Protein AF-A0A4S9Z0Y1-F1 (afdb_monomer_lite)

Sequence (338 aa):
MASACIIQITTPMAELPQFLRLEPFELPHDTLSASTYLFFTPKILAAGIQAGCTPAEIKNYLQSHKRETVEDKISDTIQGHHSVIFHAVKRNLLDIVELLLEYGADPCAKDPNNIPLLAATIMWTKWTYKNADKMVALLLSYGADPRCIPENMWSTYIQMPTADHNKDSPPHVSATWVKKQHRLILVETLNLTIRYHLNRASLTKLATARQRQLAQLSGCPRILHLPFHIIGQDHALEAVMNKIMAYDTMHRKRPLVLSFAGLSGHGKTELATSLGSLLGTDICNVDMSKTHTVMSLFGAAAGYQRSSGGSPLNNYLASHGGQRCVIFLDEFDKTKQE

Structure (mmCIF, N/CA/C/O backbone):
data_AF-A0A4S9Z0Y1-F1
#
_entry.id   AF-A0A4S9Z0Y1-F1
#
loop_
_atom_site.group_PDB
_atom_site.id
_atom_site.type_symbol
_atom_site.label_atom_id
_atom_site.label_alt_id
_atom_site.label_comp_id
_atom_site.label_asym_id
_atom_site.label_entity_id
_atom_site.label_seq_id
_atom_site.pdbx_PDB_ins_code
_atom_site.Cartn_x
_atom_site.Cartn_y
_atom_site.Cartn_z
_atom_site.occupancy
_atom_site.B_iso_or_equiv
_atom_site.auth_seq_id
_atom_site.auth_comp_id
_atom_site.auth_asym_id
_atom_site.auth_atom_id
_atom_site.pdbx_PDB_model_num
ATOM 1 N N . MET A 1 1 ? 34.834 37.814 15.955 1.00 36.47 1 MET A N 1
ATOM 2 C CA . MET A 1 1 ? 34.392 37.585 14.564 1.00 36.47 1 MET A CA 1
ATOM 3 C C . MET A 1 1 ? 34.453 36.091 14.317 1.00 36.47 1 MET A C 1
ATOM 5 O O . MET A 1 1 ? 35.537 35.536 14.418 1.00 36.47 1 MET A O 1
ATOM 9 N N . ALA A 1 2 ? 33.314 35.432 14.114 1.00 32.41 2 ALA A N 1
ATOM 10 C CA . ALA A 1 2 ? 33.278 34.018 13.756 1.00 32.41 2 ALA A CA 1
ATOM 11 C C . ALA A 1 2 ? 32.881 33.919 12.282 1.00 32.41 2 ALA A C 1
ATOM 13 O O . ALA A 1 2 ? 31.835 34.438 11.899 1.00 32.41 2 ALA A O 1
ATOM 14 N N . SER A 1 3 ? 33.730 33.290 11.472 1.00 30.67 3 SER A N 1
ATOM 15 C CA . SER A 1 3 ? 33.455 33.012 10.063 1.00 30.67 3 SER A CA 1
ATOM 16 C C . SER A 1 3 ? 33.075 31.543 9.928 1.00 30.67 3 SER A C 1
ATOM 18 O O . SER A 1 3 ? 33.866 30.668 10.275 1.00 30.67 3 SER A O 1
ATOM 20 N N . ALA A 1 4 ? 31.867 31.271 9.439 1.00 37.97 4 ALA A N 1
ATOM 21 C CA . ALA A 1 4 ? 31.438 29.930 9.062 1.00 37.97 4 ALA A CA 1
ATOM 22 C C . ALA A 1 4 ? 31.746 29.704 7.576 1.00 37.97 4 ALA A C 1
ATOM 24 O O . ALA A 1 4 ? 31.316 30.481 6.726 1.00 37.97 4 ALA A O 1
ATOM 25 N N . CYS A 1 5 ? 32.488 28.641 7.267 1.00 36.03 5 CYS A N 1
ATOM 26 C CA . CYS A 1 5 ? 32.706 28.169 5.904 1.00 36.03 5 CYS A CA 1
ATOM 27 C C . CYS A 1 5 ? 31.722 27.024 5.635 1.00 36.03 5 CYS A C 1
ATOM 29 O O . CYS A 1 5 ? 31.869 25.938 6.194 1.00 36.03 5 CYS A O 1
ATOM 31 N N . ILE A 1 6 ? 30.696 27.273 4.819 1.00 43.16 6 ILE A N 1
ATOM 32 C CA . ILE A 1 6 ? 29.795 26.228 4.324 1.00 43.16 6 ILE A CA 1
ATOM 33 C C . ILE A 1 6 ? 30.414 25.697 3.032 1.00 43.16 6 ILE A C 1
ATOM 35 O O . ILE A 1 6 ? 30.298 26.313 1.975 1.00 43.16 6 ILE A O 1
ATOM 39 N N . ILE A 1 7 ? 31.105 24.561 3.125 1.00 40.59 7 ILE A N 1
ATOM 40 C CA . ILE A 1 7 ? 31.596 23.837 1.952 1.00 40.59 7 ILE A CA 1
ATOM 41 C C . ILE A 1 7 ? 30.439 22.980 1.442 1.00 40.59 7 ILE A C 1
ATOM 43 O O . ILE A 1 7 ? 30.120 21.936 2.010 1.00 40.59 7 ILE A O 1
ATOM 47 N N . GLN A 1 8 ? 29.790 23.432 0.372 1.00 35.72 8 GLN A N 1
ATOM 48 C CA . GLN A 1 8 ? 28.817 22.626 -0.350 1.00 35.72 8 GLN A CA 1
ATOM 49 C C . GLN A 1 8 ? 29.591 21.603 -1.192 1.00 35.72 8 GLN A C 1
ATOM 51 O O . GLN A 1 8 ? 30.056 21.902 -2.288 1.00 35.72 8 GLN A O 1
ATOM 56 N N . ILE A 1 9 ? 29.784 20.398 -0.649 1.00 36.00 9 ILE A N 1
ATOM 57 C CA . ILE A 1 9 ? 30.335 19.270 -1.403 1.00 36.00 9 ILE A CA 1
ATOM 58 C C . ILE A 1 9 ? 29.235 18.791 -2.358 1.00 36.00 9 ILE A C 1
ATOM 60 O O . ILE A 1 9 ? 28.431 17.922 -2.021 1.00 36.00 9 ILE A O 1
ATOM 64 N N . THR A 1 10 ? 29.167 19.373 -3.553 1.00 35.59 10 THR A N 1
ATOM 65 C CA . THR A 1 10 ? 28.434 18.783 -4.673 1.00 35.59 10 THR A CA 1
ATOM 66 C C . THR A 1 10 ? 29.227 17.576 -5.158 1.00 35.59 10 THR A C 1
ATOM 68 O O . THR A 1 10 ? 30.085 17.660 -6.033 1.00 35.59 10 THR A O 1
ATOM 71 N N . THR A 1 11 ? 28.962 16.418 -4.553 1.00 40.44 11 THR A N 1
ATOM 72 C CA . THR A 1 11 ? 29.293 15.152 -5.208 1.00 40.44 11 THR A CA 1
ATOM 73 C C . THR A 1 11 ? 28.574 15.142 -6.562 1.00 40.44 11 THR A C 1
ATOM 75 O O . THR A 1 11 ? 27.393 15.499 -6.614 1.00 40.44 11 THR A O 1
ATOM 78 N N . PRO A 1 12 ? 29.251 14.811 -7.676 1.00 41.12 12 PRO A N 1
ATOM 79 C CA . PRO A 1 12 ? 28.572 14.691 -8.956 1.00 41.12 12 PRO A CA 1
ATOM 80 C C . PRO A 1 12 ? 27.478 13.639 -8.786 1.00 41.12 12 PRO A C 1
ATOM 82 O O . PRO A 1 12 ? 27.771 12.496 -8.429 1.00 41.12 12 PRO A O 1
ATOM 85 N N . MET A 1 13 ? 26.215 14.039 -8.963 1.00 50.22 13 MET A N 1
ATOM 86 C CA . MET A 1 13 ? 25.103 13.096 -8.944 1.00 50.22 13 MET A CA 1
ATOM 87 C C . MET A 1 13 ? 25.417 12.004 -9.959 1.00 50.22 13 MET A C 1
ATOM 89 O O . MET A 1 13 ? 25.514 12.281 -11.153 1.00 50.22 13 MET A O 1
ATOM 93 N N . ALA A 1 14 ? 25.619 10.777 -9.478 1.00 62.97 14 ALA A N 1
ATOM 94 C CA . ALA A 1 14 ? 25.819 9.633 -10.350 1.00 62.97 14 ALA A CA 1
ATOM 95 C C . ALA A 1 14 ? 24.663 9.599 -11.356 1.00 62.97 14 ALA A C 1
ATOM 97 O O . ALA A 1 14 ? 23.500 9.646 -10.953 1.00 62.97 14 ALA A O 1
ATOM 98 N N . GLU A 1 15 ? 24.965 9.556 -12.651 1.00 75.94 15 GLU A N 1
ATOM 99 C CA . GLU A 1 15 ? 23.923 9.567 -13.674 1.00 75.94 15 GLU A CA 1
ATOM 100 C C . GLU A 1 15 ? 22.963 8.385 -13.492 1.00 75.94 15 GLU A C 1
ATOM 102 O O . GLU A 1 15 ? 23.376 7.269 -13.165 1.00 75.94 15 GLU A O 1
ATOM 107 N N . LEU A 1 16 ? 21.665 8.626 -13.717 1.00 83.38 16 LEU A N 1
ATOM 108 C CA . LEU A 1 16 ? 20.658 7.569 -13.685 1.00 83.38 16 LEU A CA 1
ATOM 109 C C . LEU A 1 16 ? 20.994 6.516 -14.764 1.00 83.38 16 LEU A C 1
ATOM 111 O O . LEU A 1 16 ? 21.034 6.877 -15.954 1.00 83.38 16 LEU A O 1
ATOM 115 N N . PRO A 1 17 ? 21.191 5.234 -14.386 1.00 84.88 17 PRO A N 1
ATOM 116 C CA . PRO A 1 17 ? 21.524 4.170 -15.322 1.00 84.88 17 PRO A CA 1
ATOM 117 C C . PRO A 1 17 ? 20.484 4.045 -16.431 1.00 84.88 17 PRO A C 1
ATOM 119 O O . PRO A 1 17 ? 19.290 4.228 -16.194 1.00 84.88 17 PRO A O 1
ATOM 122 N N . GLN A 1 18 ? 20.928 3.684 -17.637 1.00 83.81 18 GLN A N 1
ATOM 123 C CA . GLN A 1 18 ? 20.048 3.574 -18.807 1.00 83.81 18 GLN A CA 1
ATOM 124 C C . GLN A 1 18 ? 18.864 2.624 -18.569 1.00 83.81 18 GLN A C 1
ATOM 126 O O . GLN A 1 18 ? 17.741 2.962 -18.925 1.00 83.81 18 GLN A O 1
ATOM 131 N N . PHE A 1 19 ? 19.082 1.504 -17.871 1.00 83.31 19 PHE A N 1
ATOM 132 C CA . PHE A 1 19 ? 18.037 0.521 -17.550 1.00 83.31 19 PHE A CA 1
ATOM 133 C C . PHE A 1 19 ? 16.974 1.014 -16.545 1.00 83.31 19 PHE A C 1
ATOM 135 O O . PHE A 1 19 ? 16.026 0.297 -16.268 1.00 83.31 19 PHE A O 1
ATOM 142 N N . LEU A 1 20 ? 17.126 2.216 -15.974 1.00 83.38 20 LEU A N 1
ATOM 143 C CA . LEU A 1 20 ? 16.143 2.857 -15.085 1.00 83.38 20 LEU A CA 1
ATOM 144 C C . LEU A 1 20 ? 15.497 4.107 -15.710 1.00 83.38 20 LEU A C 1
ATOM 146 O O . LEU A 1 20 ? 14.729 4.820 -15.044 1.00 83.38 20 LEU A O 1
ATOM 150 N N . ARG A 1 21 ? 15.826 4.426 -16.968 1.00 87.00 21 ARG A N 1
ATOM 151 C CA . ARG A 1 21 ? 15.232 5.554 -17.694 1.00 87.00 21 ARG A CA 1
ATOM 152 C C . ARG A 1 21 ? 13.852 5.158 -18.215 1.00 87.00 21 ARG A C 1
ATOM 154 O O . ARG A 1 21 ? 13.635 4.030 -18.634 1.00 87.00 21 ARG A O 1
ATOM 161 N N . LEU A 1 22 ? 12.920 6.106 -18.140 1.00 87.19 22 LEU A N 1
ATOM 162 C CA . LEU A 1 22 ? 11.577 5.949 -18.697 1.00 87.19 22 LEU A CA 1
ATOM 163 C C . LEU A 1 22 ? 11.464 6.881 -19.891 1.00 87.19 22 LEU A C 1
ATOM 165 O O . LEU A 1 22 ? 11.948 8.012 -19.803 1.00 87.19 22 LEU A O 1
ATOM 169 N N . GLU A 1 23 ? 10.795 6.418 -20.940 1.00 85.12 23 GLU A N 1
ATOM 170 C CA . GLU A 1 23 ? 10.544 7.223 -22.130 1.00 85.12 23 GLU A CA 1
ATOM 171 C C . GLU A 1 23 ? 9.552 8.356 -21.835 1.00 85.12 23 GLU A C 1
ATOM 173 O O . GLU A 1 23 ? 8.596 8.153 -21.070 1.00 85.12 23 GLU A O 1
ATOM 178 N N . PRO A 1 24 ? 9.770 9.558 -22.392 1.00 87.38 24 PRO A N 1
ATOM 179 C CA . PRO A 1 24 ? 8.791 10.629 -22.347 1.00 87.38 24 PRO A CA 1
ATOM 180 C C . PRO A 1 24 ? 7.668 10.365 -23.357 1.00 87.38 24 PRO A C 1
ATOM 182 O O . PRO A 1 24 ? 7.901 9.950 -24.491 1.00 87.38 24 PRO A O 1
ATOM 185 N N . PHE A 1 25 ? 6.439 10.653 -22.950 1.00 86.81 25 PHE A N 1
ATOM 186 C CA . PHE A 1 25 ? 5.257 10.611 -23.791 1.00 86.81 25 PHE A CA 1
ATOM 187 C C . PHE A 1 25 ? 4.551 11.958 -23.747 1.00 86.81 25 PHE A C 1
ATOM 189 O O . PHE A 1 25 ? 4.388 12.564 -22.688 1.00 86.81 25 PHE A O 1
ATOM 196 N N . GLU A 1 26 ? 4.102 12.400 -24.914 1.00 85.12 26 GLU A N 1
ATOM 197 C CA . GLU A 1 26 ? 3.329 13.625 -25.063 1.00 85.12 26 GLU A CA 1
ATOM 198 C C . GLU A 1 26 ? 1.842 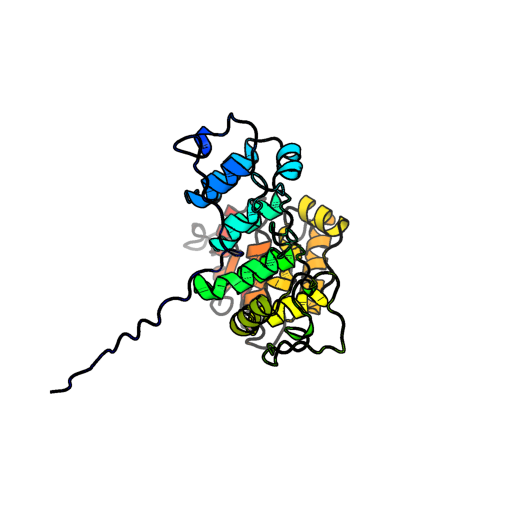13.297 -25.154 1.00 85.12 26 GLU A C 1
ATOM 200 O O . GLU A 1 26 ? 1.436 12.291 -25.753 1.00 85.12 26 GLU A O 1
ATOM 205 N N . LEU A 1 27 ? 1.030 14.144 -24.523 1.00 84.19 27 LEU A N 1
ATOM 206 C CA . LEU A 1 27 ? -0.415 14.053 -24.638 1.00 84.19 27 LEU A CA 1
ATOM 207 C C . LEU A 1 27 ? -0.834 14.452 -26.062 1.00 84.19 27 LEU A C 1
ATOM 209 O O . LEU A 1 27 ? -0.278 15.397 -26.617 1.00 84.19 27 LEU A O 1
ATOM 213 N N . PRO A 1 28 ? -1.833 13.774 -26.654 1.00 78.31 28 PRO A N 1
ATOM 214 C CA . PRO A 1 28 ? -2.339 14.140 -27.976 1.00 78.31 28 PRO A CA 1
ATOM 215 C C . PRO A 1 28 ? -3.088 15.484 -27.980 1.00 78.31 28 PRO A C 1
ATOM 217 O O . PRO A 1 28 ? -3.204 16.114 -29.027 1.00 78.31 28 PRO A O 1
ATOM 220 N N . HIS A 1 29 ? -3.589 15.919 -26.820 1.00 81.44 29 HIS A N 1
ATOM 221 C CA . HIS A 1 29 ? -4.298 17.182 -26.612 1.00 81.44 29 HIS A CA 1
ATOM 222 C C . HIS A 1 29 ? -3.822 17.857 -25.319 1.00 81.44 29 HIS A C 1
ATOM 224 O O . HIS A 1 29 ? -3.269 17.191 -24.447 1.00 81.44 29 HIS A O 1
ATOM 230 N N . ASP A 1 30 ? -4.114 19.151 -25.154 1.00 76.81 30 ASP A N 1
ATOM 231 C CA . ASP A 1 30 ? -3.667 19.961 -24.004 1.00 76.81 30 ASP A CA 1
ATOM 232 C C . ASP A 1 30 ? -4.103 19.409 -22.636 1.00 76.81 30 ASP A C 1
ATOM 234 O O . ASP A 1 30 ? -3.480 19.692 -21.615 1.00 76.81 30 ASP A O 1
ATOM 238 N N . THR A 1 31 ? -5.182 18.619 -22.597 1.00 81.75 31 THR A N 1
ATOM 239 C CA . THR A 1 31 ? -5.709 18.018 -21.366 1.00 81.75 31 THR A CA 1
ATOM 240 C C . THR A 1 31 ? -6.079 16.550 -21.558 1.00 81.75 31 THR A C 1
ATOM 242 O O . THR A 1 31 ? -6.502 16.112 -22.632 1.00 81.75 31 THR A O 1
ATOM 245 N N . LEU A 1 32 ? -5.977 15.777 -20.472 1.00 84.00 32 LEU A N 1
ATOM 246 C CA . LEU A 1 32 ? -6.395 14.373 -20.450 1.00 84.00 32 LEU A CA 1
ATOM 247 C C . LEU A 1 32 ? -7.911 14.224 -20.674 1.00 84.00 32 LEU A C 1
ATOM 249 O O . LEU A 1 32 ? -8.358 13.287 -21.334 1.00 84.00 32 LEU A O 1
ATOM 253 N N . SER A 1 33 ? -8.706 15.179 -20.182 1.00 80.94 33 SER A N 1
ATOM 254 C CA . SER A 1 33 ? -10.158 15.230 -20.396 1.00 80.94 33 SER A CA 1
ATOM 255 C C . SER A 1 33 ? -10.517 15.398 -21.874 1.00 80.94 33 SER A C 1
ATOM 257 O O . SER A 1 33 ? -11.432 14.732 -22.360 1.00 80.94 33 SER A O 1
ATOM 259 N N . ALA A 1 34 ? -9.743 16.191 -22.619 1.00 78.50 34 ALA A N 1
ATOM 260 C CA . ALA A 1 34 ? -9.869 16.332 -24.066 1.00 78.50 34 ALA A CA 1
ATOM 261 C C . ALA A 1 34 ? -9.402 15.095 -24.852 1.00 78.50 34 ALA A C 1
ATOM 263 O O . ALA A 1 34 ? -9.386 15.142 -26.071 1.00 78.50 34 ALA A O 1
ATOM 264 N N . SER A 1 35 ? -9.020 13.999 -24.193 1.00 79.75 35 SER A N 1
ATOM 265 C CA . SER A 1 35 ? -8.657 12.728 -24.839 1.00 79.75 35 SER A CA 1
ATOM 266 C C . SER A 1 35 ? -9.648 11.598 -24.523 1.00 79.75 35 SER A C 1
ATOM 268 O O . SER A 1 35 ? -9.419 10.456 -24.907 1.00 79.75 35 SER A O 1
ATOM 270 N N . THR A 1 36 ? -10.747 11.892 -23.819 1.00 77.88 36 THR A N 1
ATOM 271 C CA . THR A 1 36 ? -11.745 10.901 -23.356 1.00 77.88 36 THR A CA 1
ATOM 272 C C . THR A 1 36 ? -12.584 10.280 -24.473 1.00 77.88 36 THR A C 1
ATOM 274 O O . THR A 1 36 ? -13.123 9.194 -24.301 1.00 77.88 36 THR A O 1
ATOM 277 N N . TYR A 1 37 ? -12.688 10.944 -25.625 1.00 74.25 37 TYR A N 1
ATOM 278 C CA . TYR A 1 37 ? -13.381 10.423 -26.811 1.00 74.25 37 TYR A CA 1
ATOM 279 C C . TYR A 1 37 ? -12.508 9.497 -27.668 1.00 74.25 37 TYR A C 1
ATOM 281 O O . TYR A 1 37 ? -13.003 8.882 -28.612 1.00 74.25 37 TYR A O 1
ATOM 289 N N . LEU A 1 38 ? -11.207 9.419 -27.379 1.00 79.19 38 LEU A N 1
ATOM 290 C CA . LEU A 1 38 ? -10.301 8.494 -28.048 1.00 79.19 38 LEU A CA 1
ATOM 291 C C . LEU A 1 38 ? -10.438 7.100 -27.434 1.00 79.19 38 LEU A C 1
ATOM 293 O O . LEU A 1 38 ? -10.896 6.937 -26.310 1.00 79.19 38 LEU A O 1
ATOM 297 N N . PHE A 1 39 ? -10.005 6.072 -28.162 1.00 84.62 39 PHE A N 1
ATOM 298 C CA . PHE A 1 39 ? -9.890 4.742 -27.573 1.00 84.62 39 PHE A CA 1
ATOM 299 C C . PHE A 1 39 ? -8.883 4.752 -26.420 1.00 84.62 39 PHE A C 1
ATOM 301 O O . PHE A 1 39 ? -7.834 5.398 -26.503 1.00 84.62 39 PHE A O 1
ATOM 308 N N . PHE A 1 40 ? -9.174 3.971 -25.376 1.00 89.25 40 PHE A N 1
ATOM 309 C CA . PHE A 1 40 ? -8.254 3.796 -24.259 1.00 89.25 40 PHE A CA 1
ATOM 310 C C . PHE A 1 40 ? -6.898 3.305 -24.770 1.00 89.25 40 PHE A C 1
ATOM 312 O O . PHE A 1 40 ? -6.807 2.249 -25.410 1.00 89.25 40 PHE A O 1
ATOM 319 N N . THR A 1 41 ? -5.845 4.064 -24.465 1.00 89.75 41 THR A N 1
ATOM 320 C CA . THR A 1 41 ? -4.469 3.644 -24.719 1.00 89.75 41 THR A CA 1
ATOM 321 C C . THR A 1 41 ? -3.594 3.897 -23.489 1.00 89.75 41 THR A C 1
ATOM 323 O O . THR A 1 41 ? -3.604 5.002 -22.935 1.00 89.75 41 THR A O 1
ATOM 326 N N . PRO A 1 42 ? -2.762 2.916 -23.097 1.00 90.12 42 PRO A N 1
ATOM 327 C CA . PRO A 1 42 ? -1.780 3.072 -22.022 1.00 90.12 42 PRO A CA 1
ATOM 328 C C . PRO A 1 42 ? -0.841 4.268 -22.239 1.00 90.12 42 PRO A C 1
ATOM 330 O O . PRO A 1 42 ? -0.454 4.947 -21.292 1.00 90.12 42 PRO A O 1
ATOM 333 N N . LYS A 1 43 ? -0.540 4.593 -23.504 1.00 91.56 43 LYS A N 1
ATOM 334 C CA . LYS A 1 43 ? 0.278 5.751 -23.885 1.00 91.56 43 LYS A CA 1
ATOM 335 C C . LYS A 1 43 ? -0.313 7.082 -23.410 1.00 91.56 43 LYS A C 1
ATOM 337 O O . LYS A 1 43 ? 0.410 7.873 -22.813 1.00 91.56 43 LYS A O 1
ATOM 342 N N . ILE A 1 44 ? -1.604 7.330 -23.659 1.00 90.94 44 ILE A N 1
ATOM 343 C CA . ILE A 1 44 ? -2.275 8.577 -23.245 1.00 90.94 44 ILE A CA 1
ATOM 344 C C . ILE A 1 44 ? -2.271 8.691 -21.719 1.00 90.94 44 ILE A C 1
ATOM 346 O O . ILE A 1 44 ? -1.991 9.756 -21.173 1.00 90.94 44 ILE A O 1
ATOM 350 N N . LEU A 1 45 ? -2.518 7.576 -21.030 1.00 92.38 45 LEU A N 1
ATOM 351 C CA . LEU A 1 45 ? -2.511 7.532 -19.574 1.00 92.38 45 LEU A CA 1
ATOM 352 C C . LEU A 1 45 ? -1.118 7.829 -18.993 1.00 92.38 45 LEU A C 1
ATOM 354 O O . LEU A 1 45 ? -0.995 8.644 -18.080 1.00 92.38 45 LEU A O 1
ATOM 358 N N . ALA A 1 46 ? -0.061 7.230 -19.550 1.00 92.06 46 ALA A N 1
ATOM 359 C CA . ALA A 1 46 ? 1.316 7.511 -19.148 1.00 92.06 46 ALA A CA 1
ATOM 360 C C . ALA A 1 46 ? 1.724 8.963 -19.440 1.00 92.06 46 ALA A C 1
ATOM 362 O O . ALA A 1 46 ? 2.355 9.593 -18.590 1.00 92.06 46 ALA A O 1
ATOM 363 N N . ALA A 1 47 ? 1.311 9.513 -20.587 1.00 91.00 47 ALA A N 1
ATOM 364 C CA . ALA A 1 47 ? 1.523 10.916 -20.928 1.00 91.00 47 ALA A CA 1
ATOM 365 C C . ALA A 1 47 ? 0.818 11.856 -19.935 1.00 91.00 47 ALA A C 1
ATOM 367 O O . ALA A 1 47 ? 1.433 12.798 -19.446 1.00 91.00 47 ALA A O 1
ATOM 368 N N . GLY A 1 48 ? -0.427 11.565 -19.541 1.00 92.06 48 GLY A N 1
ATOM 369 C CA . GLY A 1 48 ? -1.145 12.334 -18.515 1.00 92.06 48 GLY A CA 1
ATOM 370 C C . GLY A 1 48 ? -0.455 12.280 -17.150 1.00 92.06 48 GLY A C 1
ATOM 371 O O . GLY A 1 48 ? -0.264 13.302 -16.486 1.00 92.06 48 GLY A O 1
ATOM 372 N N . ILE A 1 49 ? 0.021 11.095 -16.756 1.00 92.94 49 ILE A N 1
ATOM 373 C CA . ILE A 1 49 ? 0.807 10.923 -15.530 1.00 92.94 49 ILE A CA 1
ATOM 374 C C . ILE A 1 49 ? 2.121 11.696 -15.604 1.00 92.94 49 ILE A C 1
ATOM 376 O O . ILE A 1 49 ? 2.553 12.208 -14.579 1.00 92.94 49 ILE A O 1
ATOM 380 N N . GLN A 1 50 ? 2.769 11.811 -16.766 1.00 91.12 50 GLN A N 1
ATOM 381 C CA . GLN A 1 50 ? 3.994 12.601 -16.950 1.00 91.12 50 GLN A CA 1
ATOM 382 C C . GLN A 1 50 ? 3.726 14.109 -17.001 1.00 91.12 50 GLN A C 1
ATOM 384 O O . GLN A 1 50 ? 4.485 14.872 -16.402 1.00 91.12 50 GLN A O 1
ATOM 389 N N . ALA A 1 51 ? 2.607 14.527 -17.588 1.00 90.44 51 ALA A N 1
ATOM 390 C CA . ALA A 1 51 ? 2.136 15.910 -17.585 1.00 90.44 51 ALA A CA 1
ATOM 391 C C . ALA A 1 51 ? 1.738 16.400 -16.179 1.00 90.44 51 ALA A C 1
ATOM 393 O O . ALA A 1 51 ? 1.714 17.599 -15.925 1.00 90.44 51 ALA A O 1
ATOM 394 N N . GLY A 1 52 ? 1.504 15.481 -15.233 1.00 90.62 52 GLY A N 1
ATOM 395 C CA . GLY A 1 52 ? 1.181 15.813 -13.844 1.00 90.62 52 GLY A CA 1
ATOM 396 C C . GLY A 1 52 ? -0.313 15.963 -13.575 1.00 90.62 52 GLY A C 1
ATOM 397 O O . GLY A 1 52 ? -0.677 16.697 -12.659 1.00 90.62 52 GLY A O 1
ATOM 398 N N . CYS A 1 53 ? -1.159 15.266 -14.339 1.00 91.56 53 CYS A N 1
ATOM 399 C CA . CYS A 1 53 ? -2.594 15.196 -14.074 1.00 91.56 53 CYS A CA 1
ATOM 400 C C . CYS A 1 53 ? -2.886 14.711 -12.646 1.00 91.56 53 CYS A C 1
ATOM 402 O O . CYS A 1 53 ? -2.185 13.860 -12.087 1.00 91.56 53 CYS A O 1
ATOM 404 N N . THR A 1 54 ? -3.953 15.248 -12.067 1.00 93.38 54 THR A N 1
ATOM 405 C CA . THR A 1 54 ? -4.416 14.908 -10.721 1.00 93.38 54 THR A CA 1
ATOM 406 C C . THR A 1 54 ? -5.017 13.495 -10.673 1.00 93.38 54 THR A C 1
ATOM 408 O O . THR A 1 54 ? -5.503 12.988 -11.691 1.00 93.38 54 THR A O 1
ATOM 411 N N . PRO A 1 55 ? -5.071 12.849 -9.490 1.00 92.31 55 PRO A N 1
ATOM 412 C CA . PRO A 1 55 ? -5.737 11.552 -9.339 1.00 92.31 55 PRO A CA 1
ATOM 413 C C . PRO A 1 55 ? -7.204 11.580 -9.793 1.00 92.31 55 PRO A C 1
ATOM 415 O O . PRO A 1 55 ? -7.696 10.603 -10.353 1.00 92.31 55 PRO A O 1
ATOM 418 N N . ALA A 1 56 ? -7.892 12.712 -9.604 1.00 92.25 56 ALA A N 1
ATOM 419 C CA . ALA A 1 56 ? -9.273 12.901 -10.041 1.00 92.25 56 ALA A CA 1
ATOM 420 C C . ALA A 1 56 ? -9.407 12.903 -11.573 1.00 92.25 56 ALA A C 1
ATOM 422 O O . ALA A 1 56 ? -10.296 12.249 -12.109 1.00 92.25 56 ALA A O 1
ATOM 423 N N . GLU A 1 57 ? -8.507 13.578 -12.291 1.00 92.50 57 GLU A N 1
ATOM 424 C CA . GLU A 1 57 ? -8.506 13.595 -13.762 1.00 92.50 57 GLU A CA 1
ATOM 425 C C . GLU A 1 57 ? -8.221 12.211 -14.348 1.00 92.50 57 GLU A C 1
ATOM 427 O O . GLU A 1 57 ? -8.904 11.781 -15.278 1.00 92.50 57 GLU A O 1
ATOM 432 N N . ILE A 1 58 ? -7.256 11.489 -13.773 1.00 93.75 58 ILE A N 1
ATOM 433 C CA . ILE A 1 58 ? -6.925 10.118 -14.184 1.00 93.75 58 ILE A CA 1
ATOM 434 C C . ILE A 1 58 ? -8.114 9.194 -13.905 1.00 93.75 58 ILE A C 1
ATOM 436 O O . ILE A 1 58 ? -8.498 8.413 -14.774 1.00 93.75 58 ILE A O 1
ATOM 440 N N . LYS A 1 59 ? -8.756 9.320 -12.738 1.00 92.94 59 LYS A N 1
ATOM 441 C CA . LYS A 1 59 ? -9.965 8.560 -12.405 1.00 92.94 59 LYS A CA 1
ATOM 442 C C . LYS A 1 59 ? -11.098 8.838 -13.390 1.00 92.94 59 LYS A C 1
ATOM 444 O O . LYS A 1 59 ? -11.688 7.888 -13.893 1.00 92.94 59 LYS A O 1
ATOM 449 N N . ASN A 1 60 ? -11.358 10.103 -13.715 1.00 92.12 60 ASN A N 1
ATOM 450 C CA . ASN A 1 60 ? -12.383 10.485 -14.688 1.00 92.12 60 ASN A CA 1
ATOM 451 C C . ASN A 1 60 ? -12.083 9.903 -16.078 1.00 92.12 60 ASN A C 1
ATOM 453 O O . ASN A 1 60 ? -12.979 9.376 -16.737 1.00 92.12 60 ASN A O 1
ATOM 457 N N . TYR A 1 61 ? -10.817 9.935 -16.506 1.00 91.69 61 TYR A N 1
ATOM 458 C CA . TYR A 1 61 ? -10.393 9.319 -17.760 1.00 91.69 61 TYR A CA 1
ATOM 459 C C . TYR A 1 61 ? -10.633 7.803 -17.758 1.00 91.69 61 TYR A C 1
ATOM 461 O O . TYR A 1 61 ? -11.254 7.284 -18.684 1.00 91.69 61 TYR A O 1
ATOM 469 N N . LEU A 1 62 ? -10.231 7.088 -16.704 1.00 92.00 62 LEU A N 1
ATOM 470 C CA . LEU A 1 62 ? -10.462 5.644 -16.592 1.00 92.00 62 LEU A CA 1
ATOM 471 C C . LEU A 1 62 ? -11.961 5.294 -16.562 1.00 92.00 62 LEU A C 1
ATOM 473 O O . LEU A 1 62 ? -12.373 4.332 -17.203 1.00 92.00 62 LEU A O 1
ATOM 477 N N . GLN A 1 63 ? -12.783 6.098 -15.882 1.00 92.31 63 GLN A N 1
ATOM 478 C CA . GLN A 1 63 ? -14.239 5.914 -15.806 1.00 92.31 63 GLN A CA 1
ATOM 479 C C . GLN A 1 63 ? -14.966 6.198 -17.125 1.00 92.31 63 GLN A C 1
ATOM 481 O O . GLN A 1 63 ? -16.039 5.646 -17.353 1.00 92.31 63 GLN A O 1
ATOM 486 N N . SER A 1 64 ? -14.397 7.034 -17.999 1.00 91.06 64 SER A N 1
ATOM 487 C CA . SER A 1 64 ? -14.977 7.309 -19.322 1.00 91.06 64 SER A CA 1
ATOM 488 C C . SER A 1 64 ? -14.882 6.126 -20.298 1.00 91.06 64 SER A C 1
ATOM 490 O O . SER A 1 64 ? -15.530 6.137 -21.342 1.00 91.06 64 SER A O 1
ATOM 492 N N . HIS A 1 65 ? -14.127 5.079 -19.950 1.00 91.38 65 HIS A N 1
ATOM 493 C CA . HIS A 1 65 ? -13.919 3.897 -20.781 1.00 91.38 65 HIS A CA 1
ATOM 494 C C . HIS A 1 65 ? -14.568 2.649 -20.174 1.00 91.38 65 HIS A C 1
ATOM 496 O O . HIS A 1 65 ? -14.791 2.548 -18.968 1.00 91.38 65 HIS A O 1
ATOM 502 N N . LYS A 1 66 ? -14.854 1.651 -21.019 1.00 91.00 66 LYS A N 1
ATOM 503 C CA . LYS A 1 66 ? -15.369 0.357 -20.553 1.00 91.00 66 LYS A CA 1
ATOM 504 C C . LYS A 1 66 ? -14.340 -0.327 -19.654 1.00 91.00 66 LYS A C 1
ATOM 506 O O . LYS A 1 66 ? -13.192 -0.504 -20.058 1.00 91.00 66 LYS A O 1
ATOM 511 N N . ARG A 1 67 ? -14.790 -0.774 -18.478 1.00 90.81 67 ARG A N 1
ATOM 512 C CA . ARG A 1 67 ? -13.953 -1.411 -17.452 1.00 90.81 67 ARG A CA 1
ATOM 513 C C . ARG A 1 67 ? -13.130 -2.584 -17.993 1.00 90.81 67 ARG A C 1
ATOM 515 O O . ARG A 1 67 ? -11.931 -2.623 -17.763 1.00 90.81 67 ARG A O 1
ATOM 522 N N . GLU A 1 68 ? -13.754 -3.454 -18.783 1.00 90.50 68 GLU A N 1
ATOM 523 C CA . GLU A 1 68 ? -13.104 -4.615 -19.412 1.00 90.50 68 GLU A CA 1
ATOM 524 C C . GLU A 1 68 ? -11.928 -4.212 -20.313 1.00 90.50 68 GLU A C 1
ATOM 526 O O . GLU A 1 68 ? -10.862 -4.811 -20.260 1.00 90.50 68 GLU A O 1
ATOM 531 N N . THR A 1 69 ? -12.092 -3.156 -21.118 1.00 91.12 69 THR A N 1
ATOM 532 C CA . THR A 1 69 ? -11.034 -2.668 -22.018 1.00 91.12 69 THR A CA 1
ATOM 533 C C . THR A 1 69 ? -9.867 -2.057 -21.252 1.00 91.12 69 THR A C 1
ATOM 535 O O . THR A 1 69 ? -8.726 -2.135 -21.703 1.00 91.12 69 THR A O 1
ATOM 538 N N . VAL A 1 70 ? -10.155 -1.421 -20.115 1.00 92.12 70 VAL A N 1
ATOM 539 C CA . VAL A 1 70 ? -9.121 -0.860 -19.248 1.00 92.12 70 VAL A CA 1
ATOM 540 C C . VAL A 1 70 ? -8.341 -1.985 -18.580 1.00 92.12 70 VAL A C 1
ATOM 542 O O . VAL A 1 70 ? -7.124 -1.999 -18.701 1.00 92.12 70 VAL A O 1
ATOM 545 N N . GLU A 1 71 ? -9.019 -2.940 -17.942 1.00 91.19 71 GLU A N 1
ATOM 546 C CA . GLU A 1 71 ? -8.375 -4.066 -17.250 1.00 91.19 71 GLU A CA 1
ATOM 547 C C . GLU A 1 71 ? -7.499 -4.911 -18.188 1.00 91.19 71 GLU A C 1
ATOM 549 O O . GLU A 1 71 ? -6.412 -5.323 -17.792 1.00 91.19 71 GLU A O 1
ATOM 554 N N . ASP A 1 72 ? -7.927 -5.103 -19.440 1.00 90.62 72 ASP A N 1
ATOM 555 C CA . ASP A 1 72 ? -7.170 -5.844 -20.458 1.00 90.62 72 ASP A CA 1
ATOM 556 C C . ASP A 1 72 ? -5.878 -5.119 -20.874 1.00 90.62 72 ASP A C 1
ATOM 558 O O . ASP A 1 72 ? -4.817 -5.729 -20.957 1.00 90.62 72 ASP A O 1
ATOM 562 N N . LYS A 1 73 ? -5.939 -3.796 -21.081 1.00 92.38 73 LYS A N 1
ATOM 563 C CA . LYS A 1 73 ? -4.833 -3.034 -21.690 1.00 92.38 73 LYS A CA 1
ATOM 564 C C . LYS A 1 73 ? -3.947 -2.274 -20.713 1.00 92.38 73 LYS A C 1
ATOM 566 O O . LYS A 1 73 ? -2.857 -1.854 -21.084 1.00 92.38 73 LYS A O 1
ATOM 571 N N . ILE A 1 74 ? -4.388 -2.013 -19.482 1.00 92.75 74 ILE A N 1
ATOM 572 C CA . ILE A 1 74 ? -3.682 -1.123 -18.537 1.00 92.75 74 ILE A CA 1
ATOM 573 C C . ILE A 1 74 ? -2.253 -1.592 -18.220 1.00 92.75 74 ILE A C 1
ATOM 575 O O . ILE A 1 74 ? -1.373 -0.769 -17.951 1.00 92.75 74 ILE A O 1
ATOM 579 N N . SER A 1 75 ? -2.026 -2.905 -18.289 1.00 92.38 75 SER A N 1
ATOM 580 C CA . SER A 1 75 ? -0.736 -3.549 -18.035 1.00 92.38 75 SER A CA 1
ATOM 581 C C . SER A 1 75 ? 0.139 -3.689 -19.285 1.00 92.38 75 SER A C 1
ATOM 583 O O . SER A 1 75 ? 1.301 -4.078 -19.156 1.00 92.38 75 SER A O 1
ATOM 585 N N . ASP A 1 76 ? -0.372 -3.345 -20.472 1.00 91.88 76 ASP A N 1
ATOM 586 C CA . ASP A 1 76 ? 0.375 -3.460 -21.723 1.00 91.88 76 ASP A CA 1
ATOM 587 C C . ASP A 1 76 ? 1.615 -2.560 -21.731 1.00 91.88 76 ASP A C 1
ATOM 589 O O . ASP A 1 76 ? 1.651 -1.452 -21.178 1.00 91.88 76 ASP A O 1
ATOM 593 N N . THR A 1 77 ? 2.649 -3.036 -22.422 1.00 90.44 77 THR A N 1
ATOM 594 C CA . THR A 1 77 ? 3.862 -2.258 -22.661 1.00 90.44 77 THR A CA 1
ATOM 595 C C . THR A 1 77 ? 3.600 -1.173 -23.700 1.00 90.44 77 THR A C 1
ATOM 597 O O . THR A 1 77 ? 3.011 -1.400 -24.759 1.00 90.44 77 THR A O 1
ATOM 600 N N . ILE A 1 78 ? 4.061 0.046 -23.419 1.00 88.94 78 ILE A N 1
ATOM 601 C CA . ILE A 1 78 ? 3.862 1.175 -24.327 1.00 88.94 78 ILE A CA 1
ATOM 602 C C . ILE A 1 78 ? 4.972 1.145 -25.372 1.00 88.94 78 ILE A C 1
ATOM 604 O O . ILE A 1 78 ? 6.111 1.477 -25.065 1.00 88.94 78 ILE A O 1
ATOM 608 N N . GLN A 1 79 ? 4.652 0.741 -26.604 1.00 83.38 79 GLN A N 1
ATOM 609 C CA . GLN A 1 79 ? 5.620 0.671 -27.714 1.00 83.38 79 GLN A CA 1
ATOM 610 C C . GLN A 1 79 ? 6.854 -0.205 -27.395 1.00 83.38 79 GLN A C 1
ATOM 612 O O . GLN A 1 79 ? 7.963 0.098 -27.817 1.00 83.38 79 GLN A O 1
ATOM 617 N N . GLY A 1 80 ? 6.673 -1.286 -26.627 1.00 78.38 80 GLY A N 1
ATOM 618 C CA . GLY A 1 80 ? 7.777 -2.152 -26.188 1.00 78.38 80 GLY A CA 1
ATOM 619 C C . GLY A 1 80 ? 8.606 -1.592 -25.023 1.00 78.38 80 GLY A C 1
ATOM 620 O O . GLY A 1 80 ? 9.615 -2.190 -24.654 1.00 78.38 80 GLY A O 1
ATOM 621 N N . HIS A 1 81 ? 8.184 -0.470 -24.431 1.00 86.44 81 HIS A N 1
ATOM 622 C CA . HIS A 1 81 ? 8.784 0.113 -23.234 1.00 86.44 81 HIS A CA 1
ATOM 623 C C . HIS A 1 81 ? 8.011 -0.277 -21.963 1.00 86.44 81 HIS A C 1
ATOM 625 O O . HIS A 1 81 ? 7.355 -1.312 -21.889 1.00 86.44 81 HIS A O 1
ATOM 631 N N . HIS A 1 82 ? 8.123 0.544 -20.922 1.00 89.56 82 HIS A N 1
ATOM 632 C CA . HIS A 1 82 ? 7.516 0.304 -19.623 1.00 89.56 82 HIS A CA 1
ATOM 633 C C . HIS A 1 82 ? 5.986 0.415 -19.685 1.00 89.56 82 HIS A C 1
ATOM 635 O O . HIS A 1 82 ? 5.435 1.187 -20.473 1.00 89.56 82 HIS A O 1
ATOM 641 N N . SER A 1 83 ? 5.298 -0.346 -18.835 1.00 92.75 83 SER A N 1
ATOM 642 C CA . SER A 1 83 ? 3.860 -0.178 -18.621 1.00 92.75 83 SER A CA 1
ATOM 643 C C . SER A 1 83 ? 3.574 1.084 -17.802 1.00 92.75 83 SER A C 1
ATOM 645 O O . SER A 1 83 ? 4.452 1.634 -17.129 1.00 92.75 83 SER A O 1
ATOM 647 N N . VAL A 1 84 ? 2.321 1.544 -17.827 1.00 94.31 84 VAL A N 1
ATOM 648 C CA . VAL A 1 84 ? 1.885 2.812 -17.208 1.00 94.31 84 VAL A CA 1
ATOM 649 C C . VAL A 1 84 ? 2.294 2.920 -15.738 1.00 94.31 84 VAL A C 1
ATOM 651 O O . VAL A 1 84 ? 2.729 3.984 -15.288 1.00 94.31 84 VAL A O 1
ATOM 654 N N . ILE A 1 85 ? 2.198 1.818 -14.991 1.00 95.69 85 ILE A N 1
ATOM 655 C CA . ILE A 1 85 ? 2.464 1.798 -13.550 1.00 95.69 85 ILE A CA 1
ATOM 656 C C . ILE A 1 85 ? 3.906 2.210 -13.209 1.00 95.69 85 ILE A C 1
ATOM 658 O O . ILE A 1 85 ? 4.117 2.904 -12.215 1.00 95.69 85 ILE A O 1
ATOM 662 N N . PHE A 1 86 ? 4.894 1.916 -14.066 1.00 95.31 86 PHE A N 1
ATOM 663 C CA . PHE A 1 86 ? 6.280 2.362 -13.864 1.00 95.31 86 PHE A CA 1
ATOM 664 C C . PHE A 1 86 ? 6.393 3.892 -13.836 1.00 95.31 86 PHE A C 1
ATOM 666 O O . PHE A 1 86 ? 7.160 4.442 -13.043 1.00 95.31 86 PHE A O 1
ATOM 673 N N . HIS A 1 87 ? 5.610 4.593 -14.661 1.00 93.50 87 HIS A N 1
ATOM 674 C CA . HIS A 1 87 ? 5.623 6.056 -14.729 1.00 93.50 87 HIS A CA 1
ATOM 675 C C . HIS A 1 87 ? 5.041 6.683 -13.457 1.00 93.50 87 HIS A C 1
ATOM 677 O O . HIS A 1 87 ? 5.608 7.644 -12.930 1.00 93.50 87 HIS A O 1
ATOM 683 N N . ALA A 1 88 ? 3.962 6.108 -12.918 1.00 94.56 88 ALA A N 1
ATOM 684 C CA . ALA A 1 88 ? 3.365 6.554 -11.658 1.00 94.56 88 ALA A CA 1
ATOM 685 C C . ALA A 1 88 ? 4.294 6.291 -10.457 1.00 94.56 88 ALA A C 1
ATOM 687 O O . ALA A 1 88 ? 4.520 7.180 -9.626 1.00 94.56 88 ALA A O 1
ATOM 688 N N . VAL A 1 89 ? 4.903 5.103 -10.410 1.00 94.94 89 VAL A N 1
ATOM 689 C CA . VAL A 1 89 ? 5.822 4.686 -9.344 1.00 94.94 89 VAL A CA 1
ATOM 690 C C . VAL A 1 89 ? 7.097 5.529 -9.329 1.00 94.94 89 VAL A C 1
ATOM 692 O O . VAL A 1 89 ? 7.479 6.016 -8.266 1.00 94.94 89 VAL A O 1
ATOM 695 N N . LYS A 1 90 ? 7.729 5.795 -10.482 1.00 91.69 90 LYS A N 1
ATOM 696 C CA . LYS A 1 90 ? 8.941 6.638 -10.551 1.00 91.69 90 LYS A CA 1
ATOM 697 C C . LYS A 1 90 ? 8.712 8.040 -9.985 1.00 91.69 90 LYS A C 1
ATOM 699 O O . LYS A 1 90 ? 9.616 8.646 -9.409 1.00 91.69 90 LYS A O 1
ATOM 704 N N . ARG A 1 91 ? 7.497 8.570 -10.140 1.00 90.50 91 ARG A N 1
ATOM 705 C CA . ARG A 1 91 ? 7.103 9.872 -9.587 1.00 90.50 91 ARG A CA 1
ATOM 706 C C . ARG A 1 91 ? 6.725 9.813 -8.101 1.00 90.50 91 ARG A C 1
ATOM 708 O O . ARG A 1 91 ? 6.629 10.878 -7.486 1.00 90.50 91 ARG A O 1
ATOM 715 N N . ASN A 1 92 ? 6.617 8.619 -7.521 1.00 92.75 92 ASN A N 1
ATOM 716 C CA . ASN A 1 92 ? 6.156 8.340 -6.159 1.00 92.75 92 ASN A CA 1
ATOM 717 C C . ASN A 1 92 ? 4.718 8.831 -5.899 1.00 92.75 92 ASN A C 1
ATOM 719 O O . ASN A 1 92 ? 4.447 9.463 -4.880 1.00 92.75 92 ASN A O 1
ATOM 723 N N . LEU A 1 93 ? 3.813 8.597 -6.856 1.00 93.62 93 LEU A N 1
ATOM 724 C CA . LEU A 1 93 ? 2.412 9.030 -6.794 1.00 93.62 93 LEU A CA 1
ATOM 725 C C . LEU A 1 93 ? 1.534 7.909 -6.219 1.00 93.62 93 LEU A C 1
ATOM 727 O O . LEU A 1 93 ? 0.962 7.131 -6.978 1.00 93.62 93 LEU A O 1
ATOM 731 N N . LEU A 1 94 ? 1.453 7.814 -4.886 1.00 93.00 94 LEU A N 1
ATOM 732 C CA . LEU A 1 94 ? 0.746 6.727 -4.187 1.00 93.00 94 LEU A CA 1
ATOM 733 C C . LEU A 1 94 ? -0.715 6.588 -4.630 1.00 93.00 94 LEU A C 1
ATOM 735 O O . LEU A 1 94 ? -1.106 5.502 -5.039 1.00 93.00 94 LEU A O 1
ATOM 739 N N . ASP A 1 95 ? -1.474 7.685 -4.640 1.00 92.94 95 ASP A N 1
ATOM 740 C CA . ASP A 1 95 ? -2.908 7.660 -4.966 1.00 92.94 95 ASP A CA 1
ATOM 741 C C . ASP A 1 95 ? -3.170 7.200 -6.408 1.00 92.94 95 ASP A C 1
ATOM 743 O O . ASP A 1 95 ? -4.143 6.507 -6.691 1.00 92.94 95 ASP A O 1
ATOM 747 N N . ILE A 1 96 ? -2.280 7.567 -7.336 1.00 95.25 96 ILE A N 1
ATOM 748 C CA . ILE A 1 96 ? -2.388 7.161 -8.741 1.00 95.25 96 ILE A CA 1
ATOM 749 C C . ILE A 1 96 ? -1.997 5.694 -8.894 1.00 95.25 96 ILE A C 1
ATOM 751 O O . ILE A 1 96 ? -2.655 4.977 -9.635 1.00 95.25 96 ILE A O 1
ATOM 755 N N . VAL A 1 97 ? -0.954 5.227 -8.204 1.00 95.62 97 VAL A N 1
ATOM 756 C CA . VAL A 1 97 ? -0.577 3.806 -8.234 1.00 95.62 97 VAL A CA 1
ATOM 757 C C . VAL A 1 97 ? -1.681 2.944 -7.629 1.00 95.62 97 VAL A C 1
ATOM 759 O O . VAL A 1 97 ? -2.047 1.944 -8.239 1.00 95.62 97 VAL A O 1
ATOM 762 N N . GLU A 1 98 ? -2.252 3.352 -6.494 1.00 92.12 98 GLU A N 1
ATOM 763 C CA . GLU A 1 98 ? -3.394 2.674 -5.873 1.00 92.12 98 GLU A CA 1
ATOM 764 C C . GLU A 1 98 ? -4.569 2.599 -6.856 1.00 92.12 98 GLU A C 1
ATOM 766 O O . GLU A 1 98 ? -5.062 1.509 -7.132 1.00 92.12 98 GLU A O 1
ATOM 771 N N . LEU A 1 99 ? -4.923 3.716 -7.501 1.00 92.75 99 LEU A N 1
ATOM 772 C CA . LEU A 1 99 ? -5.959 3.752 -8.532 1.00 92.75 99 LEU A CA 1
ATOM 773 C C . LEU A 1 99 ? -5.648 2.828 -9.725 1.00 92.75 99 LEU A C 1
ATOM 775 O O . LEU A 1 99 ? -6.530 2.120 -10.196 1.00 92.75 99 LEU A O 1
ATOM 779 N N . LEU A 1 100 ? -4.417 2.803 -10.240 1.00 94.88 100 LEU A N 1
ATOM 780 C CA . LEU A 1 100 ? -4.057 1.924 -11.360 1.00 94.88 100 LEU A CA 1
ATOM 781 C C . LEU A 1 100 ? -4.179 0.442 -10.974 1.00 94.88 100 LEU A C 1
ATOM 783 O O . LEU A 1 100 ? -4.700 -0.351 -11.757 1.00 94.88 100 LEU A O 1
ATOM 787 N N . LEU A 1 101 ? -3.738 0.077 -9.768 1.00 92.75 101 LEU A N 1
ATOM 788 C CA . LEU A 1 101 ? -3.851 -1.282 -9.234 1.00 92.75 101 LEU A CA 1
ATOM 789 C C . LEU A 1 101 ? -5.320 -1.683 -9.027 1.00 92.75 101 LEU A C 1
ATOM 791 O O . LEU A 1 101 ? -5.709 -2.792 -9.389 1.00 92.75 101 LEU A O 1
ATOM 795 N N . GLU A 1 102 ? -6.163 -0.766 -8.540 1.00 88.75 102 GLU A N 1
ATOM 796 C CA . GLU A 1 102 ? -7.616 -0.966 -8.463 1.00 88.75 102 GLU A CA 1
ATOM 797 C C . GLU A 1 102 ? -8.246 -1.208 -9.839 1.00 88.75 102 GLU A C 1
ATOM 799 O O . GLU A 1 102 ? -9.257 -1.899 -9.921 1.00 88.75 102 GLU A O 1
ATOM 804 N N . TYR A 1 103 ? -7.679 -0.656 -10.917 1.00 90.88 103 TYR A N 1
ATOM 805 C CA . TYR A 1 103 ? -8.111 -0.865 -12.306 1.00 90.88 103 TYR A CA 1
ATOM 806 C C . TYR A 1 103 ? -7.421 -2.048 -13.005 1.00 90.88 103 TYR A C 1
ATOM 808 O O . TYR A 1 103 ? -7.574 -2.202 -14.213 1.00 90.88 103 TYR A O 1
ATOM 816 N N . GLY A 1 104 ? -6.713 -2.904 -12.260 1.00 90.19 104 GLY A N 1
ATOM 817 C CA . GLY A 1 104 ? -6.148 -4.151 -12.780 1.00 90.19 104 GLY A CA 1
ATOM 818 C C . GLY A 1 104 ? -4.713 -4.048 -13.299 1.00 90.19 104 GLY A C 1
ATOM 819 O O . GLY A 1 104 ? -4.252 -4.967 -13.974 1.00 90.19 104 GLY A O 1
ATOM 820 N N . ALA A 1 105 ? -3.988 -2.966 -12.998 1.00 94.25 105 ALA A N 1
ATOM 821 C CA . ALA A 1 105 ? -2.558 -2.910 -13.292 1.00 94.25 105 ALA A CA 1
ATOM 822 C C . ALA A 1 105 ? -1.802 -4.026 -12.552 1.00 94.25 105 ALA A C 1
ATOM 824 O O . ALA A 1 105 ? -2.024 -4.253 -11.363 1.00 94.25 105 ALA A O 1
ATOM 825 N N . ASP A 1 106 ? -0.892 -4.707 -13.248 1.00 93.50 106 ASP A N 1
ATOM 826 C CA . ASP A 1 106 ? -0.120 -5.813 -12.680 1.00 93.50 106 ASP A CA 1
ATOM 827 C C . ASP A 1 106 ? 0.959 -5.303 -11.694 1.00 93.50 106 ASP A C 1
ATOM 829 O O . ASP A 1 106 ? 1.916 -4.640 -12.118 1.00 93.50 106 ASP A O 1
ATOM 833 N N . PRO A 1 107 ? 0.876 -5.623 -10.384 1.00 93.75 107 PRO A N 1
ATOM 834 C CA . PRO A 1 107 ? 1.904 -5.252 -9.407 1.00 93.75 107 PRO A CA 1
ATOM 835 C C . PRO A 1 107 ? 3.228 -6.012 -9.609 1.00 93.75 107 PRO A C 1
ATOM 837 O O . PRO A 1 107 ? 4.268 -5.587 -9.099 1.00 93.75 107 PRO A O 1
ATOM 840 N N . CYS A 1 108 ? 3.208 -7.126 -10.347 1.00 94.50 108 CYS A N 1
ATOM 841 C CA . CYS A 1 108 ? 4.370 -7.942 -10.697 1.00 94.50 108 CYS A CA 1
ATOM 842 C C . CYS A 1 108 ? 4.946 -7.604 -12.083 1.00 94.50 108 CYS A C 1
ATOM 844 O O . CYS A 1 108 ? 5.823 -8.333 -12.565 1.00 94.50 108 CYS A O 1
ATOM 846 N N . ALA A 1 109 ? 4.500 -6.499 -12.696 1.00 94.69 109 ALA A N 1
ATOM 847 C CA . ALA A 1 109 ? 4.965 -6.058 -14.003 1.00 94.69 109 ALA A CA 1
ATOM 848 C C . ALA A 1 109 ? 6.496 -5.961 -14.063 1.00 94.69 109 ALA A C 1
ATOM 850 O O . ALA A 1 109 ? 7.172 -5.636 -13.080 1.00 94.69 109 ALA A O 1
ATOM 851 N N . LYS A 1 110 ? 7.053 -6.223 -15.244 1.00 94.44 110 LYS A N 1
ATOM 852 C CA . LYS A 1 110 ? 8.494 -6.160 -15.498 1.00 94.44 110 LYS A CA 1
ATOM 853 C C . LYS A 1 110 ? 8.794 -5.165 -16.604 1.00 94.44 110 LYS A C 1
ATOM 855 O O . LYS A 1 110 ? 7.985 -4.972 -17.508 1.00 94.44 110 LYS A O 1
ATOM 860 N N . ASP A 1 111 ? 9.957 -4.539 -16.515 1.00 91.25 111 ASP A N 1
ATOM 861 C CA . ASP A 1 111 ? 10.462 -3.670 -17.567 1.00 91.25 111 ASP A CA 1
ATOM 862 C C . ASP A 1 111 ? 10.993 -4.493 -18.767 1.00 91.25 111 ASP A C 1
ATOM 864 O O . ASP A 1 111 ? 11.110 -5.724 -18.686 1.00 91.25 111 ASP A O 1
ATOM 868 N N . PRO A 1 112 ? 11.377 -3.837 -19.878 1.00 89.25 112 PRO A N 1
ATOM 869 C CA . PRO A 1 112 ? 11.987 -4.511 -21.027 1.00 89.25 112 PRO A CA 1
ATOM 870 C C . PRO A 1 112 ? 13.295 -5.263 -20.711 1.00 89.25 112 PRO A C 1
ATOM 872 O O . PRO A 1 112 ? 13.675 -6.178 -21.437 1.00 89.25 112 PRO A O 1
ATOM 875 N N . ASN A 1 113 ? 13.982 -4.913 -19.619 1.00 89.62 113 ASN A N 1
ATOM 876 C CA . ASN A 1 113 ? 15.184 -5.591 -19.130 1.00 89.62 113 ASN A CA 1
ATOM 877 C C . ASN A 1 113 ? 14.872 -6.727 -18.137 1.00 89.62 113 ASN A C 1
ATOM 879 O O . ASN A 1 113 ? 15.796 -7.254 -17.507 1.00 89.62 113 ASN A O 1
ATOM 883 N N . ASN A 1 114 ? 13.598 -7.120 -17.999 1.00 92.25 114 ASN A N 1
ATOM 884 C CA . ASN A 1 114 ? 13.097 -8.134 -17.067 1.00 92.25 114 ASN A CA 1
ATOM 885 C C . ASN A 1 114 ? 13.277 -7.757 -15.577 1.00 92.25 114 ASN A C 1
ATOM 887 O O . ASN A 1 114 ? 13.234 -8.628 -14.707 1.00 92.25 114 ASN A O 1
ATOM 891 N N . ILE A 1 115 ? 13.471 -6.472 -15.273 1.00 94.25 115 ILE A N 1
ATOM 892 C CA . ILE A 1 115 ? 13.523 -5.893 -13.929 1.00 94.25 115 ILE A CA 1
ATOM 893 C C . ILE A 1 115 ? 12.084 -5.736 -13.411 1.00 94.25 115 ILE A C 1
ATOM 895 O O . ILE A 1 115 ? 11.288 -5.009 -14.008 1.00 94.25 115 ILE A O 1
ATOM 899 N N . PRO A 1 116 ? 11.729 -6.376 -12.286 1.00 96.25 116 PRO A N 1
ATOM 900 C CA . PRO A 1 116 ? 10.418 -6.227 -11.665 1.00 96.25 116 PRO A CA 1
ATOM 901 C C . PRO A 1 116 ? 10.149 -4.793 -11.199 1.00 96.25 116 PRO A C 1
ATOM 903 O O . PRO A 1 116 ? 11.046 -4.120 -10.683 1.00 96.25 116 PRO A O 1
ATOM 906 N N . LEU A 1 117 ? 8.887 -4.368 -11.274 1.00 96.44 117 LEU A N 1
ATOM 907 C CA . LEU A 1 117 ? 8.404 -3.069 -10.803 1.00 96.44 117 LEU A CA 1
ATOM 908 C C . LEU A 1 117 ? 8.845 -2.785 -9.364 1.00 96.44 117 LEU A C 1
ATOM 910 O O . LEU A 1 117 ? 9.386 -1.717 -9.075 1.00 96.44 117 LEU A O 1
ATOM 914 N N . LEU A 1 118 ? 8.679 -3.765 -8.471 1.00 96.94 118 LEU A N 1
ATOM 915 C CA . LEU A 1 118 ? 9.085 -3.664 -7.069 1.00 96.94 118 LEU A CA 1
ATOM 916 C C . LEU A 1 118 ? 10.586 -3.360 -6.921 1.00 96.94 118 LEU A C 1
ATOM 918 O O . LEU A 1 118 ? 10.981 -2.524 -6.111 1.00 96.94 118 LEU A O 1
ATOM 922 N N . ALA A 1 119 ? 11.429 -3.979 -7.748 1.00 96.31 119 ALA A N 1
ATOM 923 C CA . ALA A 1 119 ? 12.865 -3.738 -7.728 1.00 96.31 119 ALA A CA 1
ATOM 924 C C . ALA A 1 119 ? 13.242 -2.365 -8.292 1.00 96.31 119 ALA A C 1
ATOM 926 O O . ALA A 1 119 ? 14.066 -1.669 -7.699 1.00 96.31 119 ALA A O 1
ATOM 927 N N . ALA A 1 120 ? 12.629 -1.953 -9.406 1.00 95.38 120 ALA A N 1
ATOM 928 C CA . ALA A 1 120 ? 12.827 -0.621 -9.975 1.00 95.38 120 ALA A CA 1
ATOM 929 C C . ALA A 1 120 ? 12.421 0.482 -8.980 1.00 95.38 120 ALA A C 1
ATOM 931 O O . ALA A 1 120 ? 13.169 1.440 -8.791 1.00 95.38 120 ALA A O 1
ATOM 932 N N . THR A 1 121 ? 11.298 0.287 -8.275 1.00 95.69 121 THR A N 1
ATOM 933 C CA . THR A 1 121 ? 10.803 1.169 -7.201 1.00 95.69 121 THR A CA 1
ATOM 934 C C . THR A 1 121 ? 11.875 1.420 -6.146 1.00 95.69 121 THR A C 1
ATOM 936 O O . THR A 1 121 ? 12.179 2.567 -5.823 1.00 95.69 121 THR A O 1
ATOM 939 N N . ILE A 1 122 ? 12.474 0.340 -5.634 1.00 95.75 122 ILE A N 1
ATOM 940 C CA . ILE A 1 122 ? 13.511 0.400 -4.601 1.00 95.75 122 ILE A CA 1
ATOM 941 C C . ILE A 1 122 ? 14.771 1.067 -5.165 1.00 95.75 122 ILE A C 1
ATOM 943 O O . ILE A 1 122 ? 15.296 1.997 -4.558 1.00 95.75 122 ILE A O 1
ATOM 947 N N . MET A 1 123 ? 15.224 0.667 -6.356 1.00 94.50 123 MET A N 1
ATOM 948 C CA . MET A 1 123 ? 16.447 1.206 -6.958 1.00 94.50 123 MET A CA 1
ATOM 949 C C . MET A 1 123 ? 16.358 2.707 -7.276 1.00 94.50 123 MET A C 1
ATOM 951 O O . MET A 1 123 ? 17.341 3.424 -7.092 1.00 94.50 123 MET A O 1
ATOM 955 N N . TRP A 1 124 ? 15.200 3.222 -7.708 1.00 93.50 124 TRP A N 1
ATOM 956 C CA . TRP A 1 124 ? 15.029 4.651 -8.003 1.00 93.50 124 TRP A CA 1
ATOM 957 C C . TRP A 1 124 ? 15.235 5.567 -6.791 1.00 93.50 124 TRP A C 1
ATOM 959 O O . TRP A 1 124 ? 15.549 6.747 -6.979 1.00 93.50 124 TRP A O 1
ATOM 969 N N . THR A 1 125 ? 15.102 5.063 -5.561 1.00 91.25 125 THR A N 1
ATOM 970 C CA . THR A 1 125 ? 15.314 5.863 -4.339 1.00 91.25 125 THR A CA 1
ATOM 971 C C . THR A 1 125 ? 16.715 6.470 -4.269 1.00 91.25 125 THR A C 1
ATOM 973 O O . THR A 1 125 ? 16.857 7.604 -3.813 1.00 91.25 125 THR A O 1
ATOM 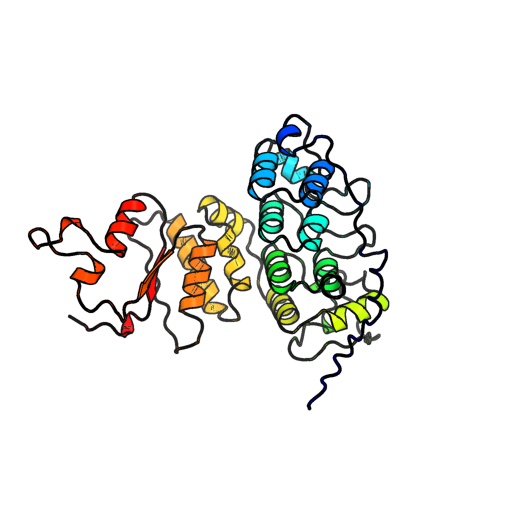976 N N . LYS A 1 126 ? 17.724 5.789 -4.833 1.00 90.44 126 LYS A N 1
ATOM 977 C CA . LYS A 1 126 ? 19.112 6.272 -4.905 1.00 90.44 126 LYS A CA 1
ATOM 978 C C . LYS A 1 126 ? 19.254 7.609 -5.639 1.00 90.44 126 LYS A C 1
ATOM 980 O O . LYS A 1 126 ? 20.128 8.395 -5.294 1.00 90.44 126 LYS A O 1
ATOM 985 N N . TRP A 1 127 ? 18.402 7.876 -6.632 1.00 89.88 127 TRP A N 1
ATOM 986 C CA . TRP A 1 127 ? 18.480 9.092 -7.459 1.00 89.88 127 TRP A CA 1
ATOM 987 C C . TRP A 1 127 ? 17.352 10.083 -7.210 1.00 89.88 127 TRP A C 1
ATOM 989 O O . TRP A 1 127 ? 17.517 11.276 -7.438 1.00 89.88 127 TRP A O 1
ATOM 999 N N . THR A 1 128 ? 16.187 9.601 -6.788 1.00 83.75 128 THR A N 1
ATOM 1000 C CA . THR A 1 128 ? 15.037 10.471 -6.525 1.00 83.75 128 THR A CA 1
ATOM 1001 C C . THR A 1 128 ? 15.083 11.086 -5.132 1.00 83.75 128 THR A C 1
ATOM 1003 O O . THR A 1 128 ? 14.382 12.068 -4.901 1.00 83.75 128 THR A O 1
ATOM 1006 N N . TYR A 1 129 ? 15.861 10.504 -4.206 1.00 76.00 129 TYR A N 1
ATOM 1007 C CA . TYR A 1 129 ? 15.876 10.838 -2.774 1.00 76.00 129 TYR A CA 1
ATOM 1008 C C . TYR A 1 129 ? 14.483 10.805 -2.121 1.00 76.00 129 TYR A C 1
ATOM 1010 O O . TYR A 1 129 ? 14.266 11.364 -1.047 1.00 76.00 129 TYR A O 1
ATOM 1018 N N . LYS A 1 130 ? 13.517 10.147 -2.772 1.00 84.56 130 LYS A N 1
ATOM 1019 C CA . LYS A 1 130 ? 12.160 9.962 -2.267 1.00 84.56 130 LYS A CA 1
ATOM 1020 C C . LYS A 1 130 ? 12.097 8.674 -1.465 1.00 84.56 130 LYS A C 1
ATOM 1022 O O . LYS A 1 130 ? 12.661 7.658 -1.865 1.00 84.56 130 LYS A O 1
ATOM 1027 N N . ASN A 1 131 ? 11.359 8.710 -0.360 1.00 86.12 131 ASN A N 1
ATOM 1028 C CA . ASN A 1 131 ? 11.093 7.509 0.409 1.00 86.12 131 ASN A CA 1
ATOM 1029 C C . ASN A 1 131 ? 10.089 6.606 -0.339 1.00 86.12 131 ASN A C 1
ATOM 1031 O O . ASN A 1 131 ? 8.970 7.038 -0.632 1.00 86.12 131 ASN A O 1
ATOM 1035 N N . ALA A 1 132 ? 10.499 5.369 -0.636 1.00 91.94 132 ALA A N 1
ATOM 1036 C CA . ALA A 1 132 ? 9.678 4.356 -1.292 1.00 91.94 132 ALA A CA 1
ATOM 1037 C C . ALA A 1 132 ? 8.953 3.411 -0.319 1.00 91.94 132 ALA A C 1
ATOM 1039 O O . ALA A 1 132 ? 8.207 2.559 -0.787 1.00 91.94 132 ALA A O 1
ATOM 1040 N N . ASP A 1 133 ? 9.113 3.553 1.002 1.00 92.81 133 ASP A N 1
ATOM 1041 C CA . ASP A 1 133 ? 8.550 2.634 2.007 1.00 92.81 133 ASP A CA 1
ATOM 1042 C C . ASP A 1 133 ? 7.048 2.396 1.800 1.00 92.81 133 ASP A C 1
ATOM 1044 O O . ASP A 1 133 ? 6.597 1.258 1.675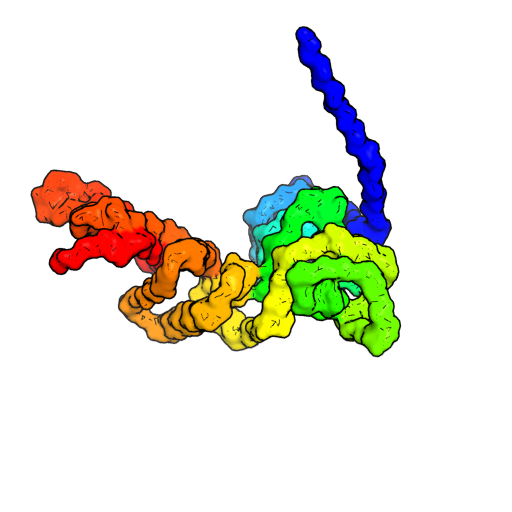 1.00 92.81 133 ASP A O 1
ATOM 1048 N N . LYS A 1 134 ? 6.279 3.486 1.678 1.00 92.69 134 LYS A N 1
ATOM 1049 C CA . LYS A 1 134 ? 4.825 3.432 1.459 1.00 92.69 134 LYS A CA 1
ATOM 1050 C C . LYS A 1 134 ? 4.461 2.843 0.096 1.00 92.69 134 LYS A C 1
ATOM 1052 O O . LYS A 1 134 ? 3.474 2.128 -0.010 1.00 92.69 134 LYS A O 1
ATOM 1057 N N . MET A 1 135 ? 5.261 3.124 -0.933 1.00 95.06 135 MET A N 1
ATOM 1058 C CA . MET A 1 135 ? 5.037 2.602 -2.284 1.00 95.06 135 MET A CA 1
ATOM 1059 C C . MET A 1 135 ? 5.297 1.095 -2.335 1.00 95.06 135 MET A C 1
ATOM 1061 O O . MET A 1 135 ? 4.516 0.346 -2.910 1.00 95.06 135 MET A O 1
ATOM 1065 N N . VAL A 1 136 ? 6.364 0.636 -1.679 1.00 96.06 136 VAL A N 1
ATOM 1066 C CA . VAL A 1 136 ? 6.685 -0.784 -1.525 1.00 96.06 136 VAL A CA 1
ATOM 1067 C C . VAL A 1 136 ? 5.590 -1.495 -0.735 1.00 96.06 136 VAL A C 1
ATOM 1069 O O . VAL A 1 136 ? 5.112 -2.535 -1.178 1.00 96.06 136 VAL A O 1
ATOM 1072 N N . ALA A 1 137 ? 5.150 -0.928 0.392 1.00 94.38 137 ALA A N 1
ATOM 1073 C CA . ALA A 1 137 ? 4.056 -1.485 1.182 1.00 94.38 137 ALA A CA 1
ATOM 1074 C C . ALA A 1 137 ? 2.760 -1.613 0.361 1.00 94.38 137 ALA A C 1
ATOM 1076 O O . ALA A 1 137 ? 2.109 -2.654 0.424 1.00 94.38 137 ALA A O 1
ATOM 1077 N N . LEU A 1 138 ? 2.433 -0.603 -0.454 1.00 93.69 138 LEU A N 1
ATOM 1078 C CA . LEU A 1 138 ? 1.291 -0.621 -1.369 1.00 93.69 138 LEU A CA 1
ATOM 1079 C C . LEU A 1 138 ? 1.431 -1.720 -2.436 1.00 93.69 138 LEU A C 1
ATOM 1081 O O . LEU A 1 138 ? 0.541 -2.542 -2.597 1.00 93.69 138 LEU A O 1
ATOM 1085 N N . LEU A 1 139 ? 2.561 -1.804 -3.139 1.00 95.38 139 LEU A N 1
ATOM 1086 C CA . LEU A 1 139 ? 2.755 -2.838 -4.164 1.00 95.38 139 LEU A CA 1
ATOM 1087 C C . LEU A 1 139 ? 2.667 -4.256 -3.575 1.00 95.38 139 LEU A C 1
ATOM 1089 O O . LEU A 1 139 ? 2.033 -5.137 -4.157 1.00 95.38 139 LEU A O 1
ATOM 1093 N N . LEU A 1 140 ? 3.260 -4.474 -2.398 1.00 94.69 140 LEU A N 1
ATOM 1094 C CA . LEU A 1 140 ? 3.199 -5.755 -1.692 1.00 94.69 140 LEU A CA 1
ATOM 1095 C C . LEU A 1 140 ? 1.776 -6.086 -1.228 1.00 94.69 140 LEU A C 1
ATOM 1097 O O . LEU A 1 140 ? 1.360 -7.241 -1.326 1.00 94.69 140 LEU A O 1
ATOM 1101 N N . SER A 1 141 ? 1.004 -5.089 -0.787 1.00 91.19 141 SER A N 1
ATOM 1102 C CA . SER A 1 141 ? -0.383 -5.291 -0.363 1.00 91.19 141 SER A CA 1
ATOM 1103 C C . SER A 1 141 ? -1.309 -5.688 -1.515 1.00 91.19 141 SER A C 1
ATOM 1105 O O . SER A 1 141 ? -2.286 -6.407 -1.289 1.00 91.19 141 SER A O 1
ATOM 1107 N N . TYR A 1 142 ? -0.977 -5.289 -2.745 1.00 90.94 142 TYR A N 1
ATOM 1108 C CA . TYR A 1 142 ? -1.649 -5.721 -3.973 1.00 90.94 142 TYR A CA 1
ATOM 1109 C C . TYR A 1 142 ? -1.095 -7.032 -4.554 1.00 90.94 142 TYR A C 1
ATOM 1111 O O . TYR A 1 142 ? -1.693 -7.594 -5.471 1.00 90.94 142 TYR A O 1
ATOM 1119 N N . GLY A 1 143 ? -0.026 -7.588 -3.976 1.00 90.81 143 GLY A N 1
ATOM 1120 C CA . GLY A 1 143 ? 0.492 -8.912 -4.322 1.00 90.81 143 GLY A CA 1
ATOM 1121 C C . GLY A 1 143 ? 1.775 -8.930 -5.145 1.00 90.81 143 GLY A C 1
ATOM 1122 O O . GLY A 1 143 ? 2.060 -9.957 -5.758 1.00 90.81 143 GLY A O 1
ATOM 1123 N N . ALA A 1 144 ? 2.559 -7.847 -5.154 1.00 94.12 144 ALA A N 1
ATOM 1124 C CA . ALA A 1 144 ? 3.918 -7.892 -5.690 1.00 94.12 144 ALA A CA 1
ATOM 1125 C C . ALA A 1 144 ? 4.742 -8.998 -4.997 1.00 94.12 144 ALA A C 1
ATOM 1127 O O . ALA A 1 144 ? 4.728 -9.109 -3.771 1.00 94.12 144 ALA A O 1
ATOM 1128 N N . ASP A 1 145 ? 5.464 -9.816 -5.768 1.00 93.31 145 ASP A N 1
ATOM 1129 C CA . ASP A 1 145 ? 6.256 -10.929 -5.224 1.00 93.31 145 ASP A CA 1
ATOM 1130 C C . ASP A 1 145 ? 7.532 -10.412 -4.528 1.00 93.31 145 ASP A C 1
ATOM 1132 O O . ASP A 1 145 ? 8.455 -9.964 -5.216 1.00 93.31 145 ASP A O 1
ATOM 1136 N N . PRO A 1 146 ? 7.666 -10.517 -3.189 1.00 95.00 146 PRO A N 1
ATOM 1137 C CA . PRO A 1 146 ? 8.865 -10.051 -2.488 1.00 95.00 146 PRO A CA 1
ATOM 1138 C C . PRO A 1 146 ? 10.120 -10.838 -2.892 1.00 95.00 146 PRO A C 1
ATOM 1140 O O . PRO A 1 146 ? 11.235 -10.317 -2.835 1.00 95.00 146 PRO A O 1
ATOM 1143 N N . ARG A 1 147 ? 9.951 -12.078 -3.372 1.00 93.94 147 ARG A N 1
ATOM 1144 C CA . ARG A 1 147 ? 11.047 -12.958 -3.812 1.00 93.94 147 ARG A CA 1
ATOM 1145 C C . ARG A 1 147 ? 11.640 -12.547 -5.155 1.00 93.94 147 ARG A C 1
ATOM 1147 O O . ARG A 1 147 ? 12.595 -13.169 -5.621 1.00 93.94 147 ARG A O 1
ATOM 1154 N N . CYS A 1 148 ? 11.100 -11.504 -5.789 1.00 93.94 148 CYS A N 1
ATOM 1155 C CA . CYS A 1 148 ? 11.741 -10.868 -6.929 1.00 93.94 148 CYS A CA 1
ATOM 1156 C C . CYS A 1 148 ? 13.023 -10.115 -6.526 1.00 93.94 148 CYS A C 1
ATOM 1158 O O . CYS A 1 148 ? 13.875 -9.851 -7.375 1.00 93.94 148 CYS A O 1
ATOM 1160 N N . ILE A 1 149 ? 13.172 -9.791 -5.236 1.00 94.56 149 ILE A N 1
ATOM 1161 C CA . ILE A 1 149 ? 14.408 -9.301 -4.622 1.00 94.56 149 ILE A CA 1
ATOM 1162 C C . ILE A 1 149 ? 15.153 -10.496 -4.013 1.00 94.56 149 ILE A C 1
ATOM 1164 O O . ILE A 1 149 ? 14.507 -11.331 -3.374 1.00 94.56 149 ILE A O 1
ATOM 1168 N N . PRO A 1 150 ? 16.491 -10.597 -4.154 1.00 92.06 150 PRO A N 1
ATOM 1169 C CA . PRO A 1 150 ? 17.255 -11.694 -3.567 1.00 92.06 150 PRO A CA 1
ATOM 1170 C C . PRO A 1 150 ? 16.977 -11.855 -2.071 1.00 92.06 150 PRO A C 1
ATOM 1172 O O . PRO A 1 150 ? 17.173 -10.922 -1.294 1.00 92.06 150 PRO A O 1
ATOM 1175 N N . GLU A 1 151 ? 16.537 -13.048 -1.677 1.00 90.25 151 GLU A N 1
ATOM 1176 C CA . GLU A 1 151 ? 16.077 -13.350 -0.316 1.00 90.25 151 GLU A CA 1
ATOM 1177 C C . GLU A 1 151 ? 17.135 -13.047 0.749 1.00 90.25 151 GLU A C 1
ATOM 1179 O O . GLU A 1 151 ? 16.824 -12.489 1.797 1.00 90.25 151 GLU A O 1
ATOM 1184 N N . ASN A 1 152 ? 18.411 -13.292 0.441 1.00 89.00 152 ASN A N 1
ATOM 1185 C CA . ASN A 1 152 ? 19.530 -13.006 1.338 1.00 89.00 152 ASN A CA 1
ATOM 1186 C C . ASN A 1 152 ? 19.699 -11.513 1.691 1.00 89.00 152 ASN A C 1
ATOM 1188 O O . ASN A 1 152 ? 20.496 -11.189 2.565 1.00 89.00 152 ASN A O 1
ATOM 1192 N N . MET A 1 153 ? 18.990 -10.605 1.013 1.00 90.81 153 MET A N 1
ATOM 1193 C CA . MET A 1 153 ? 19.023 -9.169 1.297 1.00 90.81 153 MET A CA 1
ATOM 1194 C C . MET A 1 153 ? 17.930 -8.711 2.275 1.00 90.81 153 MET A C 1
ATOM 1196 O O . MET A 1 153 ? 17.988 -7.577 2.753 1.00 90.81 153 MET A O 1
ATOM 1200 N N . TRP A 1 154 ? 16.927 -9.547 2.566 1.00 92.62 154 TRP A N 1
ATOM 1201 C CA . TRP A 1 154 ? 15.778 -9.163 3.397 1.00 92.62 154 TRP A CA 1
ATOM 1202 C C . TRP A 1 154 ? 15.255 -10.259 4.336 1.00 92.62 154 TRP A C 1
ATOM 1204 O O . TRP A 1 154 ? 14.485 -9.939 5.239 1.00 92.62 154 TRP A O 1
ATOM 1214 N N . SER A 1 155 ? 15.663 -11.524 4.189 1.00 89.44 155 SER A N 1
ATOM 1215 C CA . SER A 1 155 ? 15.220 -12.626 5.060 1.00 89.44 155 SER A CA 1
ATOM 1216 C C . SER A 1 155 ? 15.555 -12.363 6.529 1.00 89.44 155 SER A C 1
ATOM 1218 O O . SER A 1 155 ? 14.676 -12.428 7.385 1.00 89.44 155 SER A O 1
ATOM 1220 N N . THR A 1 156 ? 16.788 -11.937 6.805 1.00 88.94 156 THR A N 1
ATOM 1221 C CA . THR A 1 156 ? 17.197 -11.380 8.100 1.00 88.94 156 THR A CA 1
ATOM 1222 C C . THR A 1 156 ? 17.168 -9.856 8.025 1.00 88.94 156 THR A C 1
ATOM 1224 O O . THR A 1 156 ? 18.207 -9.202 8.007 1.00 88.94 156 THR A O 1
ATOM 1227 N N . TYR A 1 157 ? 15.968 -9.271 7.966 1.00 88.62 157 TYR A N 1
ATOM 1228 C CA . TYR A 1 157 ? 15.765 -7.841 7.683 1.00 88.62 157 TYR A CA 1
ATOM 1229 C C . TYR A 1 157 ? 16.507 -6.872 8.624 1.00 88.62 157 TYR A C 1
ATOM 1231 O O . TYR A 1 157 ? 16.723 -5.720 8.260 1.00 88.62 157 TYR A O 1
ATOM 1239 N N . ILE A 1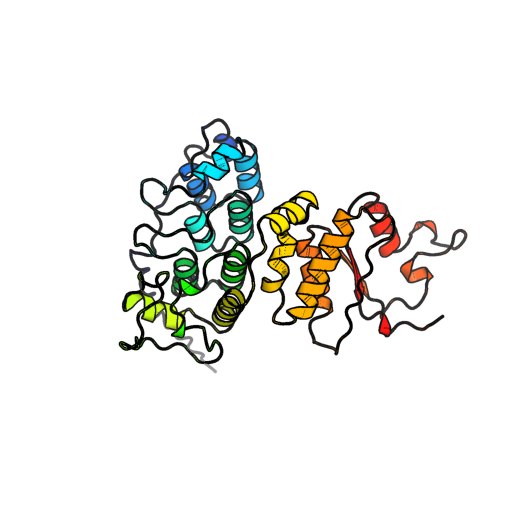 158 ? 16.918 -7.318 9.814 1.00 91.56 158 ILE A N 1
ATOM 1240 C CA . ILE A 1 158 ? 17.704 -6.521 10.770 1.00 91.56 158 ILE A CA 1
ATOM 1241 C C . ILE A 1 158 ? 19.158 -6.343 10.292 1.00 91.56 158 ILE A C 1
ATOM 1243 O O . ILE A 1 158 ? 19.738 -5.271 10.454 1.00 91.56 158 ILE A O 1
ATOM 1247 N N . GLN A 1 159 ? 19.754 -7.363 9.671 1.00 88.19 159 GLN A N 1
ATOM 1248 C CA . GLN A 1 159 ? 21.160 -7.356 9.254 1.00 88.19 159 GLN A CA 1
ATOM 1249 C C . GLN A 1 159 ? 21.327 -6.695 7.893 1.00 88.19 159 GLN A C 1
ATOM 1251 O O . GLN A 1 159 ? 20.637 -7.074 6.953 1.00 88.19 159 GLN A O 1
ATOM 1256 N N . MET A 1 160 ? 22.227 -5.712 7.777 1.00 86.88 160 MET A N 1
ATOM 1257 C CA . MET A 1 160 ? 22.484 -5.011 6.511 1.00 86.88 160 MET A CA 1
ATOM 1258 C C . MET A 1 160 ? 22.810 -5.992 5.372 1.00 86.88 160 MET A C 1
ATOM 1260 O O . MET A 1 160 ? 23.604 -6.913 5.580 1.00 86.88 160 MET A O 1
ATOM 1264 N N . PRO A 1 161 ? 22.218 -5.809 4.177 1.00 88.00 161 PRO A N 1
ATOM 1265 C CA . PRO A 1 161 ? 22.476 -6.688 3.047 1.00 88.00 161 PRO A CA 1
ATOM 1266 C C . PRO A 1 161 ? 23.915 -6.524 2.549 1.00 88.00 161 PRO A C 1
ATOM 1268 O O . PRO A 1 161 ? 24.482 -5.432 2.585 1.00 88.00 161 PRO A O 1
ATOM 1271 N N . THR A 1 162 ? 24.494 -7.603 2.028 1.00 84.12 162 THR A N 1
ATOM 1272 C CA . THR A 1 162 ? 25.816 -7.581 1.393 1.00 84.12 162 THR A CA 1
ATOM 1273 C C . THR A 1 162 ? 25.700 -7.632 -0.128 1.00 84.12 162 THR A C 1
ATOM 1275 O O . THR A 1 162 ? 24.756 -8.191 -0.696 1.00 84.12 162 THR A O 1
ATOM 1278 N N . ALA A 1 163 ? 26.677 -7.031 -0.813 1.00 79.69 163 ALA A N 1
ATOM 1279 C CA . ALA A 1 163 ? 26.752 -7.073 -2.274 1.00 79.69 163 ALA A CA 1
ATOM 1280 C C . ALA A 1 163 ? 27.200 -8.448 -2.796 1.00 79.69 163 ALA A C 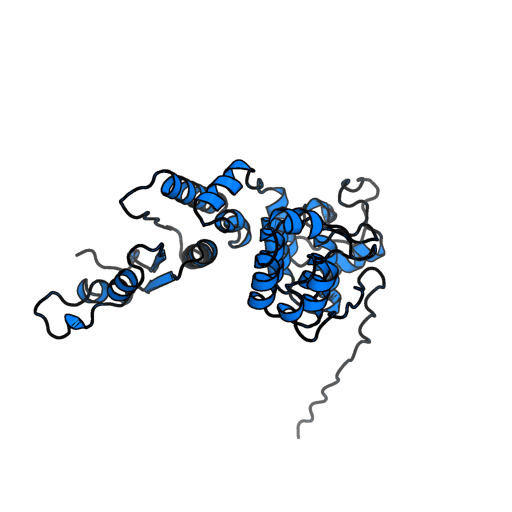1
ATOM 1282 O O . ALA A 1 163 ? 26.960 -8.776 -3.963 1.00 79.69 163 ALA A O 1
ATOM 1283 N N . ASP A 1 164 ? 27.829 -9.244 -1.931 1.00 77.94 164 ASP A N 1
ATOM 1284 C CA . ASP A 1 164 ? 28.364 -10.549 -2.273 1.00 77.94 164 ASP A CA 1
ATOM 1285 C C . ASP A 1 164 ? 27.244 -11.546 -2.574 1.00 77.94 164 ASP A C 1
ATOM 1287 O O . ASP A 1 164 ? 26.247 -11.679 -1.860 1.00 77.94 164 ASP A O 1
ATOM 1291 N N . HIS A 1 165 ? 27.407 -12.252 -3.688 1.00 70.44 165 HIS A N 1
ATOM 1292 C CA . HIS A 1 165 ? 26.540 -13.360 -4.048 1.00 70.44 165 HIS A CA 1
ATOM 1293 C C . HIS A 1 165 ? 27.138 -14.640 -3.475 1.00 70.44 165 HIS A C 1
ATOM 1295 O O . HIS A 1 165 ? 28.233 -15.034 -3.882 1.00 70.44 165 HIS A O 1
ATOM 1301 N N . ASN A 1 166 ? 26.409 -15.325 -2.591 1.00 69.69 166 ASN A N 1
ATOM 1302 C CA . ASN A 1 166 ? 26.785 -16.677 -2.197 1.00 69.69 166 ASN A CA 1
ATOM 1303 C C . ASN A 1 166 ? 26.627 -17.604 -3.413 1.00 69.69 166 ASN A C 1
ATOM 1305 O O . ASN A 1 166 ? 25.508 -17.852 -3.856 1.00 69.69 166 ASN A O 1
ATOM 1309 N N . LYS A 1 167 ? 27.736 -18.046 -4.014 1.00 64.81 167 LYS A N 1
ATOM 1310 C CA . LYS A 1 167 ? 27.722 -18.881 -5.230 1.00 64.81 167 LYS A CA 1
ATOM 1311 C C . LYS A 1 167 ? 27.052 -20.239 -5.005 1.00 64.81 167 LYS A C 1
ATOM 1313 O O . LYS A 1 167 ? 26.597 -20.838 -5.973 1.00 64.81 167 LYS A O 1
ATOM 1318 N N . ASP A 1 168 ? 26.944 -20.668 -3.751 1.00 62.28 168 ASP A N 1
ATOM 1319 C CA . ASP A 1 168 ? 26.474 -22.002 -3.382 1.00 62.28 168 ASP A CA 1
ATOM 1320 C C . ASP A 1 168 ? 24.943 -22.101 -3.290 1.00 62.28 168 ASP A C 1
ATOM 1322 O O . ASP A 1 168 ? 24.396 -23.190 -3.142 1.00 62.28 168 ASP A O 1
ATOM 1326 N N . SER A 1 169 ? 24.220 -20.980 -3.394 1.00 67.62 169 SER A N 1
ATOM 1327 C CA . SER A 1 169 ? 22.753 -20.954 -3.392 1.00 67.62 169 SER A CA 1
ATOM 1328 C C . SER A 1 169 ? 22.227 -20.348 -4.695 1.00 67.62 169 SER A C 1
ATOM 1330 O O . SER A 1 169 ? 22.470 -19.164 -4.952 1.00 67.62 169 SER A O 1
ATOM 1332 N N . PRO A 1 170 ? 21.515 -21.121 -5.538 1.00 72.38 170 PRO A N 1
ATOM 1333 C CA . PRO A 1 170 ? 20.937 -20.578 -6.757 1.00 72.38 170 PRO A CA 1
ATOM 1334 C 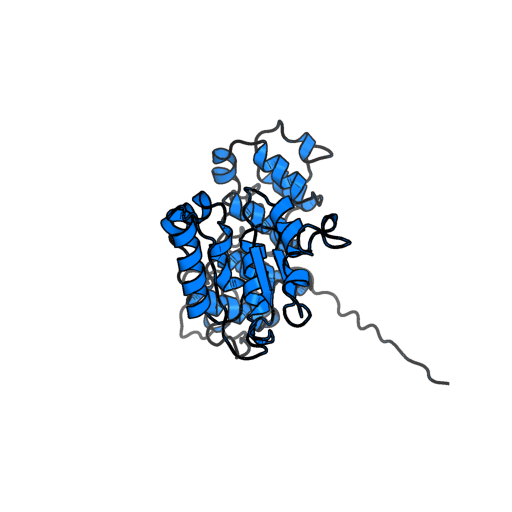C . PRO A 1 170 ? 19.884 -19.512 -6.414 1.00 72.38 170 PRO A C 1
ATOM 1336 O O . PRO A 1 170 ? 19.144 -19.668 -5.437 1.00 72.38 170 PRO A O 1
ATOM 1339 N N . PRO A 1 171 ? 19.793 -18.419 -7.192 1.00 77.94 171 PRO A N 1
ATOM 1340 C CA . PRO A 1 171 ? 18.780 -17.400 -6.962 1.00 77.94 171 PRO A CA 1
ATOM 1341 C C . PRO A 1 171 ? 17.377 -17.975 -7.178 1.00 77.94 171 PRO A C 1
ATOM 1343 O O . PRO A 1 171 ? 17.160 -18.812 -8.057 1.00 77.94 171 PRO A O 1
ATOM 1346 N N . HIS A 1 172 ? 16.405 -17.476 -6.412 1.00 83.19 172 HIS A N 1
ATOM 1347 C CA . HIS A 1 172 ? 14.992 -17.766 -6.649 1.00 83.19 172 HIS A CA 1
ATOM 1348 C C . HIS A 1 172 ? 14.605 -17.394 -8.092 1.00 83.19 172 HIS A C 1
ATOM 1350 O O . HIS A 1 172 ? 15.119 -16.416 -8.642 1.00 83.19 172 HIS A O 1
ATOM 1356 N N . VAL A 1 173 ? 13.668 -18.131 -8.698 1.00 85.69 173 VAL A N 1
ATOM 1357 C CA . VAL A 1 173 ? 13.258 -17.956 -10.108 1.00 85.69 173 VAL A CA 1
ATOM 1358 C C . VAL A 1 173 ? 12.873 -16.499 -10.415 1.00 85.69 173 VAL A C 1
ATOM 1360 O O . VAL A 1 173 ? 13.289 -15.938 -11.431 1.00 85.69 173 VAL A O 1
ATOM 1363 N N . SER A 1 174 ? 12.164 -15.849 -9.488 1.00 86.00 174 SER A N 1
ATOM 1364 C CA . SER A 1 174 ? 11.758 -14.437 -9.581 1.00 86.00 174 SER A CA 1
ATOM 1365 C C . SER A 1 174 ? 12.916 -13.424 -9.507 1.00 86.00 174 SER A C 1
ATOM 1367 O O . SER A 1 174 ? 12.742 -12.282 -9.924 1.00 86.00 174 SER A O 1
ATOM 1369 N N . ALA A 1 175 ? 14.091 -13.809 -9.000 1.00 89.00 175 ALA A N 1
ATOM 1370 C CA . ALA A 1 175 ? 15.259 -12.941 -8.789 1.00 89.00 175 ALA A CA 1
ATOM 1371 C C . ALA A 1 175 ? 16.383 -13.148 -9.832 1.00 89.00 175 ALA A C 1
ATOM 1373 O O . ALA A 1 175 ? 17.488 -12.627 -9.680 1.00 89.00 175 ALA A O 1
ATOM 1374 N N . THR A 1 176 ? 16.115 -13.884 -10.913 1.00 89.31 176 THR A N 1
ATOM 1375 C CA . THR A 1 176 ? 17.090 -14.211 -11.976 1.00 89.31 176 THR A CA 1
ATOM 1376 C C . THR A 1 176 ? 17.594 -13.003 -12.778 1.00 89.31 176 THR A C 1
ATOM 1378 O O . THR A 1 176 ? 18.665 -13.059 -13.375 1.00 89.31 176 THR A O 1
ATOM 1381 N N . TRP A 1 177 ? 16.871 -11.882 -12.758 1.00 91.44 177 TRP A N 1
ATOM 1382 C CA . TRP A 1 177 ? 17.240 -10.627 -13.428 1.00 91.44 177 TRP A CA 1
ATOM 1383 C C . TRP A 1 177 ? 18.435 -9.898 -12.774 1.00 91.44 177 TRP A C 1
ATOM 1385 O O . TRP A 1 177 ? 19.016 -8.966 -13.343 1.00 91.44 177 TRP A O 1
ATOM 1395 N N . VAL A 1 178 ? 18.801 -10.280 -11.546 1.00 92.00 178 VAL A N 1
ATOM 1396 C CA . VAL A 1 178 ? 19.742 -9.535 -10.706 1.00 92.00 178 VAL A CA 1
ATOM 1397 C C . VAL A 1 178 ? 21.188 -9.753 -11.158 1.00 92.00 178 VAL A C 1
ATOM 1399 O O . VAL A 1 178 ? 21.785 -10.804 -10.938 1.00 92.00 178 VAL A O 1
ATOM 1402 N N . LYS A 1 179 ? 21.795 -8.703 -11.717 1.00 91.06 179 LYS A N 1
ATOM 1403 C CA . LYS A 1 179 ? 23.222 -8.627 -12.067 1.00 91.06 179 LYS A CA 1
ATOM 1404 C C . LYS A 1 179 ? 24.014 -7.940 -10.949 1.00 91.06 179 LYS A C 1
ATOM 1406 O O . LYS A 1 179 ? 23.436 -7.294 -10.074 1.00 91.06 179 LYS A O 1
ATOM 1411 N N . LYS A 1 180 ? 25.351 -7.999 -11.012 1.00 89.62 180 LYS A N 1
ATOM 1412 C CA . LYS A 1 180 ? 26.254 -7.357 -10.030 1.00 89.62 180 LYS A CA 1
ATOM 1413 C C . LYS A 1 180 ? 25.930 -5.872 -9.804 1.00 89.62 180 LYS A C 1
ATOM 1415 O O . LYS A 1 180 ? 25.840 -5.440 -8.662 1.00 89.62 180 LYS A O 1
ATOM 1420 N N . GLN A 1 181 ? 25.681 -5.118 -10.877 1.00 90.25 181 GLN A N 1
ATOM 1421 C CA . GLN A 1 181 ? 25.320 -3.696 -10.795 1.00 90.25 181 GLN A CA 1
ATOM 1422 C C . GLN A 1 181 ? 24.008 -3.449 -10.028 1.00 90.25 181 GLN A C 1
ATOM 1424 O O . GLN A 1 181 ? 23.923 -2.503 -9.252 1.00 90.25 181 GLN A O 1
ATOM 1429 N N . HIS A 1 182 ? 23.008 -4.326 -10.193 1.00 92.56 182 HIS A N 1
ATOM 1430 C CA . HIS A 1 182 ? 21.725 -4.213 -9.497 1.00 92.56 182 HIS A CA 1
ATOM 1431 C C . HIS A 1 182 ? 21.910 -4.481 -8.002 1.00 92.56 182 HIS A C 1
ATOM 1433 O O . HIS A 1 182 ? 21.372 -3.744 -7.185 1.00 92.56 182 HIS A O 1
ATOM 1439 N N . ARG A 1 183 ? 22.731 -5.480 -7.634 1.00 92.25 183 ARG A N 1
ATOM 1440 C CA . ARG A 1 183 ? 23.022 -5.784 -6.221 1.00 92.25 183 ARG A CA 1
ATOM 1441 C C . ARG A 1 183 ? 23.654 -4.601 -5.494 1.00 92.25 183 ARG A C 1
ATOM 1443 O O . ARG A 1 183 ? 23.247 -4.321 -4.377 1.00 92.25 183 ARG A O 1
ATOM 1450 N N . LEU A 1 184 ? 24.594 -3.896 -6.126 1.00 92.12 184 LEU A N 1
ATOM 1451 C CA . LEU A 1 184 ? 25.231 -2.715 -5.527 1.00 92.12 184 LEU A CA 1
ATOM 1452 C C . LEU A 1 184 ? 24.204 -1.622 -5.206 1.00 92.12 184 LEU A C 1
ATOM 1454 O O . LEU A 1 184 ? 24.194 -1.089 -4.104 1.00 92.12 184 LEU A O 1
ATOM 1458 N N . ILE A 1 185 ? 23.290 -1.345 -6.140 1.00 93.25 185 ILE A N 1
ATOM 1459 C CA . ILE A 1 185 ? 22.222 -0.359 -5.928 1.00 93.25 185 ILE A CA 1
ATOM 1460 C C . ILE A 1 185 ? 21.249 -0.840 -4.846 1.00 93.25 185 ILE A C 1
ATOM 1462 O O . ILE A 1 185 ? 20.869 -0.060 -3.978 1.00 93.25 185 ILE A O 1
ATOM 1466 N N . LEU A 1 186 ? 20.850 -2.115 -4.872 1.00 94.00 186 LEU A N 1
ATOM 1467 C CA . LEU A 1 186 ? 19.930 -2.689 -3.888 1.00 94.00 186 LEU A CA 1
ATOM 1468 C C . LEU A 1 186 ? 20.495 -2.622 -2.466 1.00 94.00 186 LEU A C 1
ATOM 1470 O O . LEU A 1 186 ? 19.764 -2.272 -1.550 1.00 94.00 186 LEU A O 1
ATOM 1474 N N . VAL A 1 187 ? 21.787 -2.887 -2.275 1.00 93.31 187 VAL A N 1
ATOM 1475 C CA . VAL A 1 187 ? 22.430 -2.791 -0.953 1.00 93.31 187 VAL A CA 1
ATOM 1476 C C . VAL A 1 187 ? 22.347 -1.375 -0.381 1.00 93.31 187 VAL A C 1
ATOM 1478 O O . VAL A 1 187 ? 22.094 -1.215 0.808 1.00 93.31 187 VAL A O 1
ATOM 1481 N N . GLU A 1 188 ? 22.505 -0.352 -1.220 1.00 91.56 188 GLU A N 1
ATOM 1482 C CA . GLU A 1 188 ? 22.408 1.049 -0.792 1.00 91.56 188 GLU A CA 1
ATOM 1483 C C . GLU A 1 188 ? 20.961 1.518 -0.559 1.00 91.56 188 GLU A C 1
ATOM 1485 O O . GLU A 1 188 ? 20.730 2.453 0.204 1.00 91.56 188 GLU A O 1
ATOM 1490 N N . THR A 1 189 ? 19.985 0.897 -1.226 1.00 93.75 189 THR A N 1
ATOM 1491 C CA . THR A 1 189 ? 18.581 1.356 -1.246 1.00 93.75 189 THR A CA 1
ATOM 1492 C C . THR A 1 189 ? 17.654 0.560 -0.325 1.00 93.75 189 THR A C 1
ATOM 1494 O O . THR A 1 189 ? 16.611 1.067 0.090 1.00 93.75 189 THR A O 1
ATOM 1497 N N . LEU A 1 190 ? 18.018 -0.672 0.042 1.00 94.00 190 LEU A N 1
ATOM 1498 C CA . LEU A 1 190 ? 17.245 -1.535 0.938 1.00 94.00 190 LEU A CA 1
ATOM 1499 C C . LEU A 1 190 ? 17.391 -1.102 2.403 1.00 94.00 190 LEU A C 1
ATOM 1501 O O . LEU A 1 190 ? 18.167 -1.663 3.179 1.00 94.00 190 LEU A O 1
ATOM 1505 N N . ASN A 1 191 ? 16.585 -0.120 2.801 1.00 93.31 191 ASN A N 1
ATOM 1506 C CA . ASN A 1 191 ? 16.486 0.304 4.194 1.00 93.31 191 ASN A CA 1
ATOM 1507 C C . ASN A 1 191 ? 15.800 -0.763 5.086 1.00 93.31 191 ASN A C 1
ATOM 1509 O O . ASN A 1 191 ? 15.314 -1.798 4.621 1.00 93.31 191 ASN A O 1
ATOM 1513 N N . LEU A 1 192 ? 15.793 -0.543 6.405 1.00 94.69 192 LEU A N 1
ATOM 1514 C CA . LEU A 1 192 ? 15.183 -1.470 7.370 1.00 94.69 192 LEU A CA 1
ATOM 1515 C C . LEU A 1 192 ? 13.676 -1.675 7.130 1.00 94.69 192 LEU A C 1
ATOM 1517 O O . LEU A 1 192 ? 13.207 -2.810 7.171 1.00 94.69 192 LEU A O 1
ATOM 1521 N N . THR A 1 193 ? 12.938 -0.600 6.847 1.00 94.00 193 THR A N 1
ATOM 1522 C CA . THR A 1 193 ? 11.484 -0.613 6.628 1.00 94.00 193 THR A CA 1
ATOM 1523 C C . THR A 1 193 ? 11.103 -1.459 5.414 1.00 94.00 193 THR A C 1
ATOM 1525 O O . THR A 1 193 ? 10.252 -2.340 5.510 1.00 94.00 193 THR A O 1
ATOM 1528 N N . ILE A 1 194 ? 11.781 -1.259 4.281 1.00 95.19 194 ILE A N 1
ATOM 1529 C CA . ILE A 1 194 ? 11.571 -2.026 3.048 1.00 95.19 194 ILE A CA 1
ATOM 1530 C C . ILE A 1 194 ? 11.851 -3.508 3.292 1.00 95.19 194 ILE A C 1
ATOM 1532 O O . ILE A 1 194 ? 11.035 -4.353 2.931 1.00 95.19 194 ILE A O 1
ATOM 1536 N N . ARG A 1 195 ? 12.970 -3.843 3.946 1.00 95.62 195 ARG A N 1
ATOM 1537 C CA . ARG A 1 195 ? 13.314 -5.242 4.245 1.00 95.62 195 ARG A CA 1
ATOM 1538 C C . ARG A 1 195 ? 12.297 -5.896 5.175 1.00 95.62 195 ARG A C 1
ATOM 1540 O O . ARG A 1 195 ? 11.931 -7.045 4.945 1.00 95.62 195 ARG A O 1
ATOM 1547 N N . TYR A 1 196 ? 11.800 -5.161 6.170 1.00 95.25 196 TYR A N 1
ATOM 1548 C CA . TYR A 1 196 ? 10.709 -5.619 7.025 1.00 95.25 196 TYR A CA 1
ATOM 1549 C C . TYR A 1 196 ? 9.436 -5.906 6.214 1.00 95.25 196 TYR A C 1
ATOM 1551 O O . TYR A 1 196 ? 8.857 -6.981 6.356 1.00 95.25 196 TYR A O 1
ATOM 1559 N N . HIS A 1 197 ? 9.025 -5.000 5.320 1.00 94.94 197 HIS A N 1
ATOM 1560 C CA . HIS A 1 197 ? 7.849 -5.216 4.474 1.00 94.94 197 HIS A CA 1
ATOM 1561 C C . HIS A 1 197 ? 8.014 -6.410 3.525 1.00 94.94 197 HIS A C 1
ATOM 1563 O O . HIS A 1 197 ? 7.077 -7.194 3.392 1.00 94.94 197 HIS A O 1
ATOM 1569 N N . LEU A 1 198 ? 9.192 -6.594 2.915 1.00 95.44 198 LEU A N 1
ATOM 1570 C CA . LEU A 1 198 ? 9.497 -7.758 2.071 1.00 95.44 198 LEU A CA 1
ATOM 1571 C C . LEU A 1 198 ? 9.409 -9.066 2.866 1.00 95.44 198 LEU A C 1
ATOM 1573 O O . LEU A 1 198 ? 8.731 -10.004 2.443 1.00 95.44 198 LEU A O 1
ATOM 1577 N N . ASN A 1 199 ? 10.042 -9.107 4.044 1.00 94.56 199 ASN A N 1
ATOM 1578 C CA . ASN A 1 199 ? 9.994 -10.263 4.934 1.00 94.56 199 ASN A CA 1
ATOM 1579 C C . ASN A 1 199 ? 8.556 -10.587 5.341 1.00 94.56 199 ASN A C 1
ATOM 1581 O O . ASN A 1 199 ? 8.097 -11.716 5.173 1.00 94.56 199 ASN A O 1
ATOM 1585 N N . ARG A 1 200 ? 7.806 -9.575 5.775 1.00 92.38 200 ARG A N 1
ATOM 1586 C CA . ARG A 1 200 ? 6.404 -9.738 6.140 1.00 92.38 200 ARG A CA 1
ATOM 1587 C C . ARG A 1 200 ? 5.557 -10.235 4.976 1.00 92.38 200 ARG A C 1
ATOM 1589 O O . ARG A 1 200 ? 4.780 -11.166 5.165 1.00 92.38 200 ARG A O 1
ATOM 1596 N N . ALA A 1 201 ? 5.707 -9.659 3.785 1.00 92.69 201 ALA A N 1
ATOM 1597 C CA . ALA A 1 201 ? 4.975 -10.084 2.595 1.00 92.69 201 ALA A CA 1
ATOM 1598 C C . ALA A 1 201 ? 5.228 -11.559 2.257 1.00 92.69 201 ALA A C 1
ATOM 1600 O O . ALA A 1 201 ? 4.317 -12.244 1.810 1.00 92.69 201 ALA A O 1
ATOM 1601 N N . SER A 1 202 ? 6.442 -12.062 2.511 1.00 92.56 202 SER A N 1
ATOM 1602 C CA . SER A 1 202 ? 6.781 -13.470 2.269 1.00 92.56 202 SER A CA 1
ATOM 1603 C C . SER A 1 202 ? 6.076 -14.442 3.223 1.00 92.56 202 SER A C 1
ATOM 1605 O O . SER A 1 202 ? 5.808 -15.583 2.852 1.00 92.56 202 SER A O 1
ATOM 1607 N N . LEU A 1 203 ? 5.750 -13.984 4.436 1.00 90.06 203 LEU A N 1
ATOM 1608 C CA . LEU A 1 203 ? 5.073 -14.769 5.473 1.00 90.06 203 LEU A CA 1
ATOM 1609 C C . LEU A 1 203 ? 3.551 -14.571 5.458 1.00 90.06 203 LEU A C 1
ATOM 1611 O O . LEU A 1 203 ? 2.796 -15.424 5.928 1.00 90.06 203 LEU A O 1
ATOM 1615 N N . THR A 1 204 ? 3.091 -13.441 4.924 1.00 85.56 204 THR A N 1
ATOM 1616 C CA . THR A 1 204 ? 1.678 -13.068 4.903 1.00 85.56 204 THR A CA 1
ATOM 1617 C C . THR A 1 204 ? 0.973 -13.784 3.761 1.00 85.56 204 THR A C 1
ATOM 1619 O O . THR A 1 204 ? 1.329 -13.641 2.593 1.00 85.56 204 THR A O 1
ATOM 1622 N N . LYS A 1 205 ? -0.082 -14.536 4.079 1.00 81.81 205 LYS A N 1
ATOM 1623 C CA . LYS A 1 205 ? -0.942 -15.126 3.050 1.00 81.81 205 LYS A CA 1
ATOM 1624 C C . LYS A 1 205 ? -1.718 -14.014 2.348 1.00 81.81 205 LYS A C 1
ATOM 1626 O O . LYS A 1 205 ? -2.471 -13.286 2.990 1.00 81.81 205 LYS A O 1
ATOM 1631 N N . LEU A 1 206 ? -1.552 -13.907 1.031 1.00 77.00 206 LEU A N 1
ATOM 1632 C CA . LEU A 1 206 ? -2.337 -12.982 0.218 1.00 77.00 206 LEU A CA 1
ATOM 1633 C C . LEU A 1 206 ? -3.829 -13.314 0.312 1.00 77.00 206 LEU A C 1
ATOM 1635 O O . LEU A 1 206 ? -4.219 -14.484 0.372 1.00 77.00 206 LEU A O 1
ATOM 1639 N N . ALA A 1 207 ? -4.659 -12.271 0.283 1.00 80.69 207 ALA A N 1
ATOM 1640 C CA . ALA A 1 207 ? -6.103 -12.428 0.282 1.00 80.69 207 ALA A CA 1
ATOM 1641 C C . ALA A 1 207 ? -6.553 -13.290 -0.907 1.00 80.69 207 ALA A C 1
ATOM 1643 O O . ALA A 1 207 ? -6.170 -13.063 -2.058 1.00 80.69 207 ALA A O 1
ATOM 1644 N N . THR A 1 208 ? -7.387 -14.286 -0.622 1.00 83.25 208 THR A N 1
ATOM 1645 C CA . THR A 1 208 ? -7.959 -15.170 -1.643 1.00 83.25 208 THR A CA 1
ATOM 1646 C C . THR A 1 208 ? -8.864 -14.393 -2.602 1.00 83.25 208 THR A C 1
ATOM 1648 O O . THR A 1 208 ? -9.431 -13.361 -2.237 1.00 83.25 208 THR A O 1
ATOM 1651 N N . ALA A 1 209 ? -9.074 -14.910 -3.820 1.00 81.38 209 ALA A N 1
ATOM 1652 C CA . ALA A 1 209 ? -10.004 -14.309 -4.786 1.00 81.38 209 ALA A CA 1
ATOM 1653 C C . ALA A 1 209 ? -11.403 -14.087 -4.181 1.00 81.38 209 ALA A C 1
ATOM 1655 O O . ALA A 1 209 ? -12.007 -13.034 -4.366 1.00 81.38 209 ALA A O 1
ATOM 1656 N N . ARG A 1 210 ? -11.866 -15.037 -3.357 1.00 83.50 210 ARG A N 1
ATOM 1657 C CA . ARG A 1 210 ? -13.117 -14.920 -2.602 1.00 83.50 210 ARG A CA 1
ATOM 1658 C C . ARG A 1 210 ? -13.095 -13.763 -1.601 1.00 83.50 210 ARG A C 1
ATOM 1660 O O . ARG A 1 210 ? -14.071 -13.031 -1.523 1.00 83.50 210 ARG A O 1
ATOM 1667 N N . GLN A 1 211 ? -12.018 -13.587 -0.834 1.00 84.50 211 GLN A N 1
ATOM 1668 C CA . GLN A 1 211 ? -11.898 -12.464 0.106 1.00 84.50 211 GLN A CA 1
ATOM 1669 C C . GLN A 1 211 ? -11.872 -11.118 -0.618 1.00 84.50 211 GLN A C 1
ATOM 1671 O O . GLN A 1 211 ? -12.546 -10.196 -0.174 1.00 84.50 211 GLN A O 1
ATOM 1676 N N . ARG A 1 212 ? -11.171 -11.020 -1.755 1.00 85.44 212 ARG A N 1
ATOM 1677 C CA . ARG A 1 212 ? -11.193 -9.820 -2.608 1.00 85.44 212 ARG A CA 1
ATOM 1678 C C . ARG A 1 212 ? -12.598 -9.513 -3.109 1.00 85.44 212 ARG A C 1
ATOM 1680 O O . ARG A 1 212 ? -13.059 -8.388 -2.970 1.00 85.44 212 ARG A O 1
ATOM 1687 N N . GLN A 1 213 ? -13.307 -10.527 -3.602 1.00 83.44 213 GLN A N 1
ATOM 1688 C CA . GLN A 1 213 ? -14.689 -10.377 -4.047 1.00 83.44 213 GLN A CA 1
ATOM 1689 C C . GLN A 1 213 ? -15.615 -9.936 -2.905 1.00 83.44 213 GLN A C 1
ATOM 1691 O O . GLN A 1 213 ? -16.418 -9.027 -3.089 1.00 83.44 213 GLN A O 1
ATOM 1696 N N . LEU A 1 214 ? -15.491 -10.538 -1.719 1.00 84.62 214 LEU A N 1
ATOM 1697 C CA . LEU A 1 214 ? -16.277 -10.151 -0.546 1.00 84.62 214 LEU A CA 1
ATOM 1698 C C . LEU A 1 214 ? -15.975 -8.716 -0.108 1.00 84.62 214 LEU A C 1
ATOM 1700 O O . LEU A 1 214 ? -16.904 -7.952 0.111 1.00 84.62 214 LEU A O 1
ATOM 1704 N N . ALA A 1 215 ? -14.702 -8.330 -0.031 1.00 85.38 215 ALA A N 1
ATOM 1705 C CA . ALA A 1 215 ? -14.306 -6.974 0.336 1.00 85.38 215 ALA A CA 1
ATOM 1706 C C . ALA A 1 215 ? -14.810 -5.933 -0.682 1.00 85.38 215 ALA A C 1
ATOM 1708 O O . ALA A 1 215 ? -15.264 -4.859 -0.285 1.00 85.38 215 ALA A O 1
ATOM 1709 N N . GLN A 1 216 ? -14.812 -6.280 -1.976 1.00 84.25 216 GLN A N 1
ATOM 1710 C CA . GLN A 1 216 ? -15.378 -5.455 -3.043 1.00 84.25 216 GLN A CA 1
ATOM 1711 C C . GLN A 1 216 ? -16.897 -5.288 -2.896 1.00 84.25 216 GLN A C 1
ATOM 1713 O O . GLN A 1 216 ? -17.394 -4.167 -2.955 1.00 84.25 216 GLN A O 1
ATOM 1718 N N . LEU A 1 217 ? -17.636 -6.382 -2.669 1.00 82.31 217 LEU A N 1
ATOM 1719 C CA . LEU A 1 217 ? -19.092 -6.354 -2.458 1.00 82.31 217 LEU A CA 1
ATOM 1720 C C . LEU A 1 217 ? -19.475 -5.585 -1.191 1.00 82.31 217 LEU A C 1
ATOM 1722 O O . LEU A 1 217 ? -20.481 -4.881 -1.163 1.00 82.31 217 LEU A O 1
ATOM 1726 N N . SER A 1 218 ? -18.647 -5.695 -0.157 1.00 79.69 218 SER A N 1
ATOM 1727 C CA . SER A 1 218 ? -18.775 -4.922 1.067 1.00 79.69 218 SER A CA 1
ATOM 1728 C C . SER A 1 218 ? -18.415 -3.446 0.883 1.00 79.69 218 SER A C 1
ATOM 1730 O O . SER A 1 218 ? -18.653 -2.676 1.799 1.00 79.69 218 SER A O 1
ATOM 1732 N N . GLY A 1 219 ? -17.857 -3.014 -0.251 1.00 81.19 219 GLY A N 1
ATOM 1733 C CA . GLY A 1 219 ? -17.461 -1.617 -0.464 1.00 81.19 219 GLY A CA 1
ATOM 1734 C C . GLY A 1 219 ? -16.229 -1.181 0.337 1.00 81.19 219 GLY A C 1
ATOM 1735 O O . GLY A 1 219 ? -15.968 0.012 0.448 1.00 81.19 219 GLY A O 1
ATOM 1736 N N . CYS A 1 220 ? -15.458 -2.129 0.878 1.00 84.31 220 CYS A N 1
ATOM 1737 C CA . CYS A 1 220 ? -14.218 -1.862 1.610 1.00 84.31 220 CYS A CA 1
ATOM 1738 C C . CYS A 1 220 ? -13.066 -2.738 1.082 1.00 84.31 220 CYS A C 1
ATOM 1740 O O . CYS A 1 220 ? -12.467 -3.479 1.861 1.00 84.31 220 CYS A O 1
ATOM 1742 N N . PRO A 1 221 ? -12.726 -2.691 -0.222 1.00 85.44 221 PRO A N 1
ATOM 1743 C CA . PRO A 1 221 ? -11.682 -3.544 -0.800 1.00 85.44 221 PRO A CA 1
ATOM 1744 C C . PRO A 1 221 ? -10.317 -3.341 -0.132 1.00 85.44 221 PRO A C 1
ATOM 1746 O O . PRO A 1 221 ? -9.566 -4.298 0.064 1.00 85.44 221 PRO A O 1
ATOM 1749 N N . ARG A 1 222 ? -10.040 -2.110 0.313 1.00 88.00 222 ARG A N 1
ATOM 1750 C CA . ARG A 1 222 ? -8.756 -1.718 0.899 1.00 88.00 222 ARG A CA 1
ATOM 1751 C C . ARG A 1 222 ? -8.485 -2.352 2.265 1.00 88.00 222 ARG A C 1
ATOM 1753 O O . ARG A 1 222 ? -7.335 -2.402 2.694 1.00 88.00 222 ARG A O 1
ATOM 1760 N N . ILE A 1 223 ? -9.499 -2.912 2.936 1.00 88.69 223 ILE A N 1
ATOM 1761 C CA . ILE A 1 223 ? -9.324 -3.577 4.239 1.00 88.69 223 ILE A CA 1
ATOM 1762 C C . ILE A 1 223 ? -8.297 -4.715 4.186 1.00 88.69 223 ILE A C 1
ATOM 1764 O O . ILE A 1 223 ? -7.611 -4.983 5.169 1.00 88.69 223 ILE A O 1
ATOM 1768 N N . LEU A 1 224 ? -8.154 -5.355 3.023 1.00 88.00 224 LEU A N 1
ATOM 1769 C CA . LEU A 1 224 ? -7.226 -6.463 2.803 1.00 88.00 224 LEU A CA 1
ATOM 1770 C C . LEU A 1 224 ? -5.754 -6.031 2.853 1.00 88.00 224 LEU A C 1
ATOM 1772 O O . LEU A 1 224 ? -4.872 -6.878 2.975 1.00 88.00 224 LEU A O 1
ATOM 1776 N N . HIS A 1 225 ? -5.485 -4.727 2.795 1.00 89.00 225 HIS A N 1
ATOM 1777 C CA . HIS A 1 225 ? -4.141 -4.165 2.864 1.00 89.00 225 HIS A CA 1
ATOM 1778 C C . HIS A 1 225 ? -3.709 -3.814 4.293 1.00 89.00 225 HIS A C 1
ATOM 1780 O O . HIS A 1 225 ? -2.545 -3.477 4.496 1.00 89.00 225 HIS A O 1
ATOM 1786 N N . LEU A 1 226 ? -4.590 -3.950 5.296 1.00 89.56 226 LEU A N 1
ATOM 1787 C CA . LEU A 1 226 ? -4.313 -3.617 6.700 1.00 89.56 226 LEU A CA 1
ATOM 1788 C C . LEU A 1 226 ? -2.979 -4.176 7.248 1.00 89.56 226 LEU A C 1
ATOM 1790 O O . LEU A 1 226 ? -2.277 -3.420 7.928 1.00 89.56 226 LEU A O 1
ATOM 1794 N N . PRO A 1 227 ? -2.552 -5.419 6.930 1.00 89.69 227 PRO A N 1
ATOM 1795 C CA . PRO A 1 227 ? -1.255 -5.944 7.373 1.00 89.69 227 PRO A CA 1
ATOM 1796 C C . PRO A 1 227 ? -0.047 -5.112 6.929 1.00 89.69 227 PRO A C 1
ATOM 1798 O O . PRO A 1 227 ? 1.008 -5.168 7.550 1.00 89.69 227 PRO A O 1
ATOM 1801 N N . PHE A 1 228 ? -0.172 -4.315 5.872 1.00 89.44 228 PHE A N 1
ATOM 1802 C CA . PHE A 1 228 ? 0.924 -3.501 5.348 1.00 89.44 228 PHE A CA 1
ATOM 1803 C C . PHE A 1 228 ? 0.940 -2.070 5.907 1.00 89.44 228 PHE A C 1
ATOM 1805 O O . PHE A 1 228 ? 1.901 -1.347 5.658 1.00 89.44 228 PHE A O 1
ATOM 1812 N N . HIS A 1 229 ? -0.066 -1.683 6.704 1.00 88.38 229 HIS A N 1
ATOM 1813 C CA . HIS A 1 229 ? -0.164 -0.359 7.336 1.00 88.38 229 HIS A CA 1
ATOM 1814 C C . HIS A 1 229 ? 0.322 -0.331 8.793 1.00 88.38 229 HIS A C 1
ATOM 1816 O O . HIS A 1 229 ? 0.835 0.687 9.246 1.00 88.38 229 HIS A O 1
ATOM 1822 N N . ILE A 1 230 ? 0.194 -1.439 9.528 1.00 90.31 230 ILE A N 1
ATOM 1823 C CA . ILE A 1 230 ? 0.546 -1.523 10.955 1.00 90.31 230 ILE A CA 1
ATOM 1824 C C . ILE A 1 230 ? 1.702 -2.485 11.137 1.00 90.31 230 ILE A C 1
ATOM 1826 O O . ILE A 1 230 ? 1.579 -3.620 10.710 1.00 90.31 230 ILE A O 1
ATOM 1830 N N . ILE A 1 231 ? 2.788 -2.089 11.802 1.00 89.38 231 ILE A N 1
ATOM 1831 C CA . ILE A 1 231 ? 3.933 -2.971 12.089 1.00 89.38 231 ILE A CA 1
ATOM 1832 C C . ILE A 1 231 ? 3.544 -4.025 13.142 1.00 89.38 231 ILE A C 1
ATOM 1834 O O . ILE A 1 231 ? 3.114 -3.695 14.246 1.00 89.38 231 ILE A O 1
ATOM 1838 N N . GLY A 1 232 ? 3.740 -5.302 12.810 1.00 89.06 232 GLY A N 1
ATOM 1839 C CA . GLY A 1 232 ? 3.437 -6.443 13.674 1.00 89.06 232 GLY A CA 1
ATOM 1840 C C . GLY A 1 232 ? 1.936 -6.657 13.876 1.00 89.06 232 GLY A C 1
ATOM 1841 O O . GLY A 1 232 ? 1.136 -6.387 12.981 1.00 89.06 232 GLY A O 1
ATOM 1842 N N . GLN A 1 233 ? 1.568 -7.151 15.064 1.00 90.81 233 GLN A N 1
ATOM 1843 C CA . GLN A 1 233 ? 0.179 -7.364 15.499 1.00 90.81 233 GLN A CA 1
ATOM 1844 C C . GLN A 1 233 ? -0.639 -8.324 14.614 1.00 90.81 233 GLN A C 1
ATOM 1846 O O . GLN A 1 233 ? -1.865 -8.248 14.609 1.00 90.81 233 GLN A O 1
ATOM 1851 N N . ASP A 1 234 ? 0.006 -9.251 13.896 1.00 90.00 234 ASP A N 1
ATOM 1852 C CA . ASP A 1 234 ? -0.631 -10.066 12.846 1.00 90.00 234 ASP A CA 1
ATOM 1853 C C . ASP A 1 234 ? -1.935 -10.739 13.294 1.00 90.00 234 ASP A C 1
ATOM 1855 O O . ASP A 1 234 ? -2.951 -10.638 12.608 1.00 90.00 234 ASP A O 1
ATOM 1859 N N . HIS A 1 235 ? -1.945 -11.338 14.489 1.00 89.81 235 HIS A N 1
ATOM 1860 C CA . HIS A 1 235 ? -3.137 -11.996 15.025 1.00 89.81 235 HIS A CA 1
ATOM 1861 C C . HIS A 1 235 ? -4.296 -11.020 15.296 1.00 89.81 235 HIS A C 1
ATOM 1863 O O . HIS A 1 235 ? -5.453 -11.325 15.007 1.00 89.81 235 HIS A O 1
ATOM 1869 N N . ALA A 1 236 ? -3.998 -9.826 15.819 1.00 92.25 236 ALA A N 1
ATOM 1870 C CA . ALA A 1 236 ? -5.009 -8.801 16.057 1.00 92.25 236 ALA A CA 1
ATOM 1871 C C . ALA A 1 236 ? -5.560 -8.248 14.734 1.00 92.25 236 ALA A C 1
ATOM 1873 O O . ALA A 1 236 ? -6.773 -8.087 14.595 1.00 92.25 236 ALA A O 1
ATOM 1874 N N . LEU A 1 237 ? -4.690 -8.015 13.743 1.00 92.06 237 LEU A N 1
ATOM 1875 C CA . LEU A 1 237 ? -5.101 -7.554 12.415 1.00 92.06 237 LEU A CA 1
ATOM 1876 C C . LEU A 1 237 ? -5.998 -8.586 11.722 1.00 92.06 237 LEU A C 1
ATOM 1878 O O . LEU A 1 237 ? -7.045 -8.226 11.186 1.00 92.06 237 LEU A O 1
ATOM 1882 N N . GLU A 1 238 ? -5.634 -9.869 11.779 1.00 89.56 238 GLU A N 1
ATOM 1883 C CA . GLU A 1 238 ? -6.442 -10.962 11.235 1.00 89.56 238 GLU A CA 1
ATOM 1884 C C . GLU A 1 238 ? -7.826 -11.030 11.899 1.00 89.56 238 GLU A C 1
ATOM 1886 O O . GLU A 1 238 ? -8.845 -11.114 11.206 1.00 89.56 238 GLU A O 1
ATOM 1891 N N . ALA A 1 239 ? -7.890 -10.923 13.230 1.00 91.88 239 ALA A N 1
ATOM 1892 C CA . ALA A 1 239 ? -9.152 -10.914 13.967 1.00 91.88 239 ALA A CA 1
ATOM 1893 C C . ALA A 1 239 ? -10.055 -9.735 13.561 1.00 91.88 239 ALA A C 1
ATOM 1895 O O . ALA A 1 239 ? -11.255 -9.926 13.337 1.00 91.88 239 ALA A O 1
ATOM 1896 N N . VAL A 1 240 ? -9.486 -8.533 13.422 1.00 92.12 240 VAL A N 1
ATOM 1897 C CA . VAL A 1 240 ? -10.213 -7.328 12.994 1.00 92.12 240 VAL A CA 1
ATOM 1898 C C . VAL A 1 240 ? -10.748 -7.486 11.573 1.00 92.12 240 VAL A C 1
ATOM 1900 O O . VAL A 1 240 ? -11.949 -7.313 11.355 1.00 92.12 240 VAL A O 1
ATOM 1903 N N . MET A 1 241 ? -9.897 -7.882 10.621 1.00 89.69 241 MET A N 1
ATOM 1904 C CA . MET A 1 241 ? -10.294 -8.092 9.225 1.00 89.69 241 MET A CA 1
ATOM 1905 C C . MET A 1 241 ? -11.433 -9.112 9.107 1.00 89.69 241 MET A C 1
ATOM 1907 O O . MET A 1 241 ? -12.447 -8.840 8.461 1.00 89.69 241 MET A O 1
ATOM 1911 N N . ASN A 1 242 ? -11.308 -10.260 9.780 1.00 88.25 242 ASN A N 1
ATOM 1912 C CA . ASN A 1 242 ? -12.331 -11.305 9.767 1.00 88.25 242 ASN A CA 1
ATOM 1913 C C . ASN A 1 242 ? -13.654 -10.821 10.374 1.00 88.25 242 ASN A C 1
ATOM 1915 O O . ASN A 1 242 ? -14.726 -11.128 9.846 1.00 88.25 242 ASN A O 1
ATOM 1919 N N . LYS A 1 243 ? -13.602 -10.039 11.461 1.00 91.19 243 LYS A N 1
ATOM 1920 C CA . LYS A 1 243 ? -14.804 -9.521 12.121 1.00 91.19 243 LYS A CA 1
ATOM 1921 C C . LYS A 1 243 ? -15.549 -8.508 11.256 1.00 91.19 243 LYS A C 1
ATOM 1923 O O . LYS A 1 243 ? -16.775 -8.571 11.198 1.00 91.19 243 LYS A O 1
ATOM 1928 N N . ILE A 1 244 ? -14.826 -7.619 10.578 1.00 89.00 244 ILE A N 1
ATOM 1929 C CA . ILE A 1 244 ? -15.404 -6.611 9.680 1.00 89.00 244 ILE A CA 1
ATOM 1930 C C . ILE A 1 244 ? -16.041 -7.281 8.462 1.00 89.00 244 ILE A C 1
ATOM 1932 O O . ILE A 1 244 ? -17.217 -7.051 8.187 1.00 89.00 244 ILE A O 1
ATOM 1936 N N . MET A 1 245 ? -15.320 -8.191 7.796 1.00 85.06 245 MET A N 1
ATOM 1937 C CA . MET A 1 245 ? -15.859 -8.943 6.656 1.00 85.06 245 MET A CA 1
ATOM 1938 C C . MET A 1 245 ? -17.109 -9.759 7.033 1.00 85.06 245 MET A C 1
ATOM 1940 O O . MET A 1 245 ? -18.087 -9.795 6.282 1.00 85.06 245 MET A O 1
ATOM 1944 N N . ALA A 1 246 ? -17.116 -10.391 8.212 1.00 87.06 246 ALA A N 1
ATOM 1945 C CA . ALA A 1 246 ? -18.270 -11.142 8.710 1.00 87.06 246 ALA A CA 1
ATOM 1946 C C . ALA A 1 246 ? -19.458 -10.238 9.080 1.00 87.06 246 ALA A C 1
ATOM 1948 O O . ALA A 1 246 ? -20.612 -10.633 8.928 1.00 87.06 246 ALA A O 1
ATOM 1949 N N . TYR A 1 247 ? -19.196 -9.035 9.588 1.00 87.62 247 TYR A N 1
ATOM 1950 C CA . TYR A 1 247 ? -20.244 -8.091 9.959 1.00 87.62 247 TYR A CA 1
ATOM 1951 C C . TYR A 1 247 ? -21.016 -7.592 8.732 1.00 87.62 247 TYR A C 1
ATOM 1953 O O . TYR A 1 247 ? -22.249 -7.653 8.722 1.00 87.62 247 TYR A O 1
ATOM 1961 N N . ASP A 1 248 ? -20.290 -7.184 7.690 1.00 80.06 248 ASP A N 1
ATOM 1962 C CA . ASP A 1 248 ? -20.881 -6.661 6.455 1.00 80.06 248 ASP A CA 1
ATOM 1963 C C . ASP A 1 248 ? -21.716 -7.715 5.723 1.00 80.06 248 ASP A C 1
ATOM 1965 O O . ASP A 1 248 ? -22.827 -7.433 5.275 1.00 80.06 248 ASP A O 1
ATOM 1969 N N . THR A 1 249 ? -21.224 -8.955 5.669 1.00 81.50 249 THR A N 1
ATOM 1970 C CA . THR A 1 249 ? -21.927 -10.072 5.016 1.00 81.50 249 THR A CA 1
ATOM 1971 C C . THR A 1 249 ? -23.202 -10.506 5.741 1.00 81.50 249 THR A C 1
ATOM 1973 O O . THR A 1 249 ? -24.094 -11.075 5.120 1.00 81.50 249 THR A O 1
ATOM 1976 N N . MET A 1 250 ? -23.321 -10.243 7.046 1.00 84.38 250 MET A N 1
ATOM 1977 C CA . MET A 1 250 ? -24.486 -10.639 7.847 1.00 84.38 250 MET A CA 1
ATOM 1978 C C . MET A 1 250 ? -25.596 -9.578 7.915 1.00 84.38 250 MET A C 1
ATOM 1980 O O . MET A 1 250 ? -26.610 -9.836 8.563 1.00 84.38 250 MET A O 1
ATOM 1984 N N . HIS A 1 251 ? -25.415 -8.391 7.319 1.00 78.81 251 HIS A N 1
ATOM 1985 C CA . HIS A 1 251 ? -26.385 -7.282 7.353 1.00 78.81 251 HIS A CA 1
ATOM 1986 C C . HIS A 1 251 ? -26.960 -7.004 8.759 1.00 78.81 251 HIS A C 1
ATOM 1988 O O . HIS A 1 251 ? -28.169 -6.857 8.967 1.00 78.81 251 HIS A O 1
ATOM 1994 N N . ARG A 1 252 ? -26.082 -6.980 9.768 1.00 80.25 252 ARG A N 1
ATOM 1995 C CA . ARG A 1 252 ? -26.465 -6.793 11.175 1.00 80.25 252 ARG A CA 1
ATOM 1996 C C . ARG A 1 252 ? -27.040 -5.385 11.390 1.00 80.25 252 ARG A C 1
ATOM 1998 O O . ARG A 1 252 ? -26.464 -4.400 10.952 1.00 80.25 252 ARG A O 1
ATOM 2005 N N . LYS A 1 253 ? -28.147 -5.285 12.140 1.00 81.50 253 LYS A N 1
ATOM 2006 C CA . LYS A 1 253 ? -28.775 -3.996 12.509 1.00 81.50 253 LYS A CA 1
ATOM 2007 C C . LYS A 1 253 ? -28.071 -3.253 13.650 1.00 81.50 253 LYS A C 1
ATOM 2009 O O . LYS A 1 253 ? -28.300 -2.065 13.837 1.00 81.50 253 LYS A O 1
ATOM 2014 N N . ARG A 1 254 ? -27.290 -3.964 14.467 1.00 88.56 254 ARG A N 1
ATOM 2015 C CA . ARG A 1 254 ? -26.557 -3.382 15.603 1.00 88.56 254 ARG A CA 1
ATOM 2016 C C . ARG A 1 254 ? -25.147 -3.028 15.159 1.00 88.56 254 ARG A C 1
ATOM 2018 O O . ARG A 1 254 ? -24.573 -3.896 14.516 1.00 88.56 254 ARG A O 1
ATOM 2025 N N . PRO A 1 255 ? -24.587 -1.875 15.561 1.00 89.44 255 PRO A N 1
ATOM 2026 C CA . PRO A 1 255 ? -23.253 -1.451 15.146 1.00 89.44 255 PRO A CA 1
ATOM 2027 C C . PRO A 1 255 ? -22.174 -2.463 15.547 1.00 89.44 255 PRO A C 1
ATOM 2029 O O . PRO A 1 255 ? -22.267 -3.109 16.596 1.00 89.44 255 PRO A O 1
ATOM 2032 N N . LEU A 1 256 ? -21.132 -2.583 14.719 1.00 90.19 256 LEU A N 1
ATOM 2033 C CA . LEU A 1 256 ? -19.936 -3.338 15.072 1.00 90.19 256 LEU A CA 1
ATOM 2034 C C . LEU A 1 256 ? -19.139 -2.553 16.115 1.00 90.19 256 LEU A C 1
ATOM 2036 O O . LEU A 1 256 ? -18.652 -1.464 15.835 1.00 90.19 256 LEU A O 1
ATOM 2040 N N . VAL A 1 257 ? -18.979 -3.133 17.301 1.00 91.44 257 VAL A N 1
ATOM 2041 C CA . VAL A 1 257 ? -18.146 -2.567 18.366 1.00 91.44 257 VAL A CA 1
ATOM 2042 C C . VAL A 1 257 ? -16.876 -3.399 18.484 1.00 91.44 257 VAL A C 1
ATOM 2044 O O . VAL A 1 257 ? -16.943 -4.616 18.678 1.00 91.44 257 VAL A O 1
ATOM 2047 N N . LEU A 1 258 ? -15.725 -2.741 18.358 1.00 91.62 258 LEU A N 1
ATOM 2048 C CA . LEU A 1 258 ? -14.401 -3.326 18.555 1.00 91.62 258 LEU A CA 1
ATOM 2049 C C . LEU A 1 258 ? -13.734 -2.637 19.747 1.00 91.62 258 LEU A C 1
ATOM 2051 O O . LEU A 1 258 ? -13.788 -1.417 19.864 1.00 91.62 258 LEU A O 1
ATOM 2055 N N . SER A 1 259 ? -13.101 -3.420 20.618 1.00 91.00 259 SER A N 1
ATOM 2056 C CA . SER A 1 259 ? -12.296 -2.902 21.724 1.00 91.00 259 SER A CA 1
ATOM 2057 C C . SER A 1 259 ? -10.845 -3.309 21.504 1.00 91.00 259 SER A C 1
ATOM 2059 O O . SER A 1 259 ? -10.534 -4.499 21.429 1.00 91.00 259 SER A O 1
ATOM 2061 N N . PHE A 1 260 ? -9.965 -2.320 21.361 1.00 90.44 260 PHE A N 1
ATOM 2062 C CA . PHE A 1 260 ? -8.528 -2.540 21.237 1.00 90.44 260 PHE A CA 1
ATOM 2063 C C . PHE A 1 260 ? -7.884 -2.382 22.610 1.00 90.44 260 PHE A C 1
ATOM 2065 O O . PHE A 1 260 ? -7.678 -1.270 23.087 1.00 90.44 260 PHE A O 1
ATOM 2072 N N . ALA A 1 261 ? -7.579 -3.507 23.251 1.00 89.19 261 ALA A N 1
ATOM 2073 C CA . ALA A 1 261 ? -6.917 -3.544 24.548 1.00 89.19 261 ALA A CA 1
ATOM 2074 C C . ALA A 1 261 ? -5.413 -3.804 24.383 1.00 89.19 261 ALA A C 1
ATOM 2076 O O . ALA A 1 261 ? -4.995 -4.617 23.561 1.00 89.19 261 ALA A O 1
ATOM 2077 N N . GLY A 1 262 ? -4.591 -3.115 25.173 1.00 88.94 262 GLY A N 1
ATOM 2078 C CA . GLY A 1 262 ? -3.136 -3.259 25.148 1.00 88.94 262 GLY A CA 1
ATOM 2079 C C . GLY A 1 262 ? -2.434 -2.152 25.929 1.00 88.94 262 GLY A C 1
ATOM 2080 O O . GLY A 1 262 ? -3.055 -1.156 26.305 1.00 88.94 262 GLY A O 1
ATOM 2081 N N . LEU A 1 263 ? -1.129 -2.299 26.148 1.00 88.12 263 LEU A N 1
ATOM 2082 C CA . LEU A 1 263 ? -0.306 -1.305 26.842 1.00 88.12 263 LEU A CA 1
ATOM 2083 C C . LEU A 1 263 ? -0.257 0.034 26.082 1.00 88.12 263 LEU A C 1
ATOM 2085 O O . LEU A 1 263 ? -0.528 0.115 24.876 1.00 88.12 263 LEU A O 1
ATOM 2089 N N . SER A 1 264 ? 0.064 1.119 26.790 1.00 86.06 264 SER A N 1
ATOM 2090 C CA . SER A 1 264 ? 0.295 2.418 26.146 1.00 86.06 264 SER A CA 1
ATOM 2091 C C . SER A 1 264 ? 1.448 2.324 25.134 1.00 86.06 264 SER A C 1
ATOM 2093 O O . SER A 1 264 ? 2.360 1.512 25.291 1.00 86.06 264 SER A O 1
ATOM 2095 N N . GLY A 1 265 ? 1.364 3.085 24.042 1.00 85.44 265 GLY A N 1
ATOM 2096 C CA . GLY A 1 265 ? 2.373 3.087 22.973 1.00 85.44 265 GLY A CA 1
ATOM 2097 C C . GLY A 1 265 ? 2.367 1.879 22.023 1.00 85.44 265 GLY A C 1
ATOM 2098 O O . GLY A 1 265 ? 3.132 1.872 21.069 1.00 85.44 265 GLY A O 1
ATOM 2099 N N . HIS A 1 266 ? 1.494 0.882 22.209 1.00 87.94 266 HIS A N 1
ATOM 2100 C CA . HIS A 1 266 ? 1.452 -0.327 21.363 1.00 87.94 266 HIS A CA 1
ATOM 2101 C C . HIS A 1 266 ? 0.623 -0.177 20.067 1.00 87.94 266 HIS A C 1
ATOM 2103 O O . HIS A 1 266 ? 0.261 -1.171 19.446 1.00 87.94 266 HIS A O 1
ATOM 2109 N N . GLY A 1 267 ? 0.299 1.054 19.654 1.00 88.25 267 GLY A N 1
ATOM 2110 C CA . GLY A 1 267 ? -0.341 1.318 18.357 1.00 88.25 267 GLY A CA 1
ATOM 2111 C C . GLY A 1 267 ? -1.864 1.138 18.299 1.00 88.25 267 GLY A C 1
ATOM 2112 O O . GLY A 1 267 ? -2.403 0.958 17.214 1.00 88.25 267 GLY A O 1
ATOM 2113 N N . LYS A 1 268 ? -2.583 1.210 19.429 1.00 89.44 268 LYS A N 1
ATOM 2114 C CA . LYS A 1 268 ? -4.061 1.107 19.459 1.00 89.44 268 LYS A CA 1
ATOM 2115 C C . LYS A 1 268 ? -4.745 2.194 18.614 1.00 89.44 268 LYS A C 1
ATOM 2117 O O . LYS A 1 268 ? -5.551 1.888 17.739 1.00 89.44 268 LYS A O 1
ATOM 2122 N N . THR A 1 269 ? -4.379 3.452 18.857 1.00 86.69 269 THR A N 1
ATOM 2123 C CA . THR A 1 269 ? -4.863 4.629 18.117 1.00 86.69 269 THR A CA 1
ATOM 2124 C C . THR A 1 269 ? -4.439 4.579 16.647 1.00 86.69 269 THR A C 1
ATOM 2126 O O . THR A 1 269 ? -5.228 4.913 15.765 1.00 86.69 269 THR A O 1
ATOM 2129 N N . GLU A 1 270 ? -3.227 4.090 16.367 1.00 89.31 270 GLU A N 1
ATOM 2130 C CA . GLU A 1 270 ? -2.715 3.926 15.000 1.00 89.31 270 GLU A CA 1
ATOM 2131 C C . GLU A 1 270 ? -3.520 2.882 14.213 1.00 89.31 270 GLU A C 1
ATOM 2133 O O . GLU A 1 270 ? -3.909 3.129 13.072 1.00 89.31 270 GLU A O 1
ATOM 2138 N N . LEU A 1 271 ? -3.843 1.743 14.841 1.00 90.12 271 LEU A N 1
ATOM 2139 C CA . LEU A 1 271 ? -4.703 0.710 14.262 1.00 90.12 271 LEU A CA 1
ATOM 2140 C C . LEU A 1 271 ? -6.095 1.260 13.941 1.00 90.12 271 LEU A C 1
ATOM 2142 O O . LEU A 1 271 ? -6.598 1.036 12.842 1.00 90.12 271 LEU A O 1
ATOM 2146 N N . ALA A 1 272 ? -6.707 1.999 14.869 1.00 86.69 272 ALA A N 1
ATOM 2147 C CA . ALA A 1 272 ? -8.020 2.603 14.657 1.00 86.69 272 ALA A CA 1
ATOM 2148 C C . ALA A 1 272 ? -8.013 3.644 13.523 1.00 86.69 272 ALA A C 1
ATOM 2150 O O . ALA A 1 272 ? -8.900 3.640 12.668 1.00 86.69 272 ALA A O 1
ATOM 2151 N N . THR A 1 273 ? -6.985 4.493 13.478 1.00 85.94 273 THR A N 1
ATOM 2152 C CA . THR A 1 273 ? -6.826 5.529 12.447 1.00 85.94 273 THR A CA 1
ATOM 2153 C C . THR A 1 273 ? -6.578 4.910 11.072 1.00 85.94 273 THR A C 1
ATOM 2155 O O . THR A 1 273 ? -7.242 5.266 10.096 1.00 85.94 273 THR A O 1
ATOM 2158 N N . SER A 1 274 ? -5.683 3.919 10.999 1.00 88.56 274 SER A N 1
ATOM 2159 C CA . SER A 1 274 ? -5.429 3.148 9.778 1.00 88.56 274 SER A CA 1
ATOM 2160 C C . SER A 1 274 ? -6.691 2.448 9.289 1.00 88.56 274 SER A C 1
ATOM 2162 O O . SER A 1 274 ? -6.986 2.468 8.095 1.00 88.56 274 SER A O 1
ATOM 2164 N N . LEU A 1 275 ? -7.475 1.873 10.205 1.00 88.06 275 LEU A N 1
ATOM 2165 C CA . LEU A 1 275 ? -8.709 1.189 9.855 1.00 88.06 275 LEU A CA 1
ATOM 2166 C C . LEU A 1 275 ? -9.719 2.131 9.194 1.00 88.06 275 LEU A C 1
ATOM 2168 O O . LEU A 1 275 ? -10.270 1.783 8.154 1.00 88.06 275 LEU A O 1
ATOM 2172 N N . GLY A 1 276 ? -9.948 3.320 9.751 1.00 85.19 276 GLY A N 1
ATOM 2173 C CA . GLY A 1 276 ? -10.897 4.256 9.149 1.00 85.19 276 GLY A CA 1
ATOM 2174 C C . GLY A 1 276 ? -10.449 4.764 7.774 1.00 85.19 276 GLY A C 1
ATOM 2175 O O . GLY A 1 276 ? -11.269 4.834 6.861 1.00 85.19 276 GLY A O 1
ATOM 2176 N N . SER A 1 277 ? -9.141 4.983 7.574 1.00 84.81 277 SER A N 1
ATOM 2177 C CA . SER A 1 277 ? -8.596 5.302 6.246 1.00 84.81 277 SER A CA 1
ATOM 2178 C C . SER A 1 277 ? -8.880 4.191 5.228 1.00 84.81 277 SER A C 1
ATOM 2180 O O . SER A 1 277 ? -9.323 4.476 4.115 1.00 84.81 277 SER A O 1
ATOM 2182 N N . LEU A 1 278 ? -8.690 2.922 5.606 1.00 87.94 278 LEU A N 1
ATOM 2183 C CA . LEU A 1 278 ? -8.929 1.769 4.729 1.00 87.94 278 LEU A CA 1
ATOM 2184 C C . LEU A 1 278 ? -10.415 1.493 4.477 1.00 87.94 278 LEU A C 1
ATOM 2186 O O . LEU A 1 278 ? -10.772 0.995 3.412 1.00 87.94 278 LEU A O 1
ATOM 2190 N N . LEU A 1 279 ? -11.292 1.824 5.422 1.00 85.62 279 LEU A N 1
ATOM 2191 C CA . LEU A 1 279 ? -12.738 1.717 5.221 1.00 85.62 279 LEU A CA 1
ATOM 2192 C C . LEU A 1 279 ? -13.288 2.820 4.303 1.00 85.62 279 LEU A C 1
ATOM 2194 O O . LEU A 1 279 ? -14.424 2.703 3.851 1.00 85.62 279 LEU A O 1
ATOM 2198 N N . GLY A 1 280 ? -12.484 3.842 3.979 1.00 79.12 280 GLY A N 1
ATOM 2199 C CA . GLY A 1 280 ? -12.866 4.915 3.059 1.00 79.12 280 GLY A CA 1
ATOM 2200 C C . GLY A 1 280 ? -13.955 5.828 3.620 1.00 79.12 280 GLY A C 1
ATOM 2201 O O . GLY A 1 280 ? -14.700 6.434 2.855 1.00 79.12 280 GLY A O 1
ATOM 2202 N N . THR A 1 281 ? -14.072 5.893 4.944 1.00 77.19 281 THR A N 1
ATOM 2203 C CA . THR A 1 281 ? -15.071 6.694 5.653 1.00 77.19 281 THR A CA 1
ATOM 2204 C C . THR A 1 281 ? -14.384 7.762 6.481 1.00 77.19 281 THR A C 1
ATOM 2206 O O . THR A 1 281 ? -13.301 7.525 7.020 1.00 77.19 281 THR A O 1
ATOM 2209 N N . ASP A 1 282 ? -15.058 8.890 6.679 1.00 78.12 282 ASP A N 1
ATOM 2210 C CA . ASP A 1 282 ? -14.628 9.862 7.676 1.00 78.12 282 ASP A CA 1
ATOM 2211 C C . ASP A 1 282 ? -14.561 9.205 9.064 1.00 78.12 282 ASP A C 1
ATOM 2213 O O . ASP A 1 282 ? -15.310 8.270 9.370 1.00 78.12 282 ASP A O 1
ATOM 2217 N N . ILE A 1 283 ? -13.636 9.674 9.901 1.00 82.94 283 ILE A N 1
ATOM 2218 C CA . ILE A 1 283 ? -13.442 9.170 11.262 1.00 82.94 283 ILE A CA 1
ATOM 2219 C C . ILE A 1 283 ? -13.824 10.273 12.240 1.00 82.94 283 ILE A C 1
ATOM 2221 O O . ILE A 1 283 ? -13.248 11.361 12.215 1.00 82.94 283 ILE A O 1
ATOM 2225 N N . CYS A 1 284 ? -14.745 9.976 13.153 1.00 87.00 284 CYS A N 1
ATOM 2226 C CA . CYS A 1 284 ? -14.976 10.809 14.327 1.00 87.00 284 CYS A CA 1
ATOM 2227 C C . CYS A 1 284 ? -14.110 10.300 15.478 1.00 87.00 284 CYS A C 1
ATOM 2229 O O . CYS A 1 284 ? -14.381 9.237 16.037 1.00 87.00 284 CYS A O 1
ATOM 2231 N N . ASN A 1 285 ? -13.058 11.045 15.816 1.00 86.56 285 ASN A N 1
ATOM 2232 C CA . ASN A 1 285 ? -12.248 10.761 16.994 1.00 86.56 285 ASN A CA 1
ATOM 2233 C C . ASN A 1 285 ? -12.792 11.543 18.197 1.00 86.56 285 ASN A C 1
ATOM 2235 O O . ASN A 1 285 ? -12.838 12.775 18.175 1.00 86.56 285 ASN A O 1
ATOM 2239 N N . VAL A 1 286 ? -13.200 10.818 19.234 1.00 87.44 286 VAL A N 1
ATOM 2240 C CA . VAL A 1 286 ? -13.661 11.368 20.505 1.00 87.44 286 VAL A CA 1
ATOM 2241 C C . VAL A 1 286 ? -12.640 11.011 21.578 1.00 87.44 286 VAL A C 1
ATOM 2243 O O . VAL A 1 286 ? -12.475 9.848 21.939 1.00 87.44 286 VAL A O 1
ATOM 2246 N N . ASP A 1 287 ? -11.971 12.035 22.099 1.00 86.50 287 ASP A N 1
ATOM 2247 C CA . ASP A 1 287 ? -11.037 11.912 23.216 1.00 86.50 287 ASP A CA 1
ATOM 2248 C C . ASP A 1 287 ? -11.817 11.777 24.530 1.00 86.50 287 ASP A C 1
ATOM 2250 O O . ASP A 1 287 ? -12.325 12.767 25.077 1.00 86.50 287 ASP A O 1
ATOM 2254 N N . MET A 1 288 ? -11.918 10.546 25.036 1.00 85.44 288 MET A N 1
ATOM 2255 C CA . MET A 1 288 ? -12.734 10.257 26.211 1.00 85.44 288 MET A CA 1
ATOM 2256 C C . MET A 1 288 ? -12.109 10.762 27.516 1.00 85.44 288 MET A C 1
ATOM 2258 O O . MET A 1 288 ? -12.803 10.877 28.528 1.00 85.44 288 MET A O 1
ATOM 2262 N N . SER A 1 289 ? -10.826 11.143 27.509 1.00 82.56 289 SER A N 1
ATOM 2263 C CA . SER A 1 289 ? -10.178 11.755 28.676 1.00 82.56 289 SER A CA 1
ATOM 2264 C C . SER A 1 289 ? -10.751 13.141 29.004 1.00 82.56 289 SER A C 1
ATOM 2266 O O . SER A 1 289 ? -10.749 13.559 30.164 1.00 82.56 289 SER A O 1
ATOM 2268 N N . LYS A 1 290 ? -11.285 13.838 27.990 1.00 80.12 290 LYS A N 1
ATOM 2269 C CA . LYS A 1 290 ? -11.898 15.173 28.105 1.00 80.12 290 LYS A CA 1
ATOM 2270 C C . LYS A 1 290 ? -13.416 15.122 28.282 1.00 80.12 290 LYS A C 1
ATOM 2272 O O . LYS A 1 290 ? -14.024 16.125 28.660 1.00 80.12 290 LYS A O 1
ATOM 2277 N N . THR A 1 291 ? -14.050 13.983 28.005 1.00 77.31 291 THR A N 1
ATOM 2278 C CA . THR A 1 291 ? -15.496 13.812 28.183 1.00 77.31 291 THR A CA 1
ATOM 2279 C C . THR A 1 291 ? -15.802 13.451 29.632 1.00 77.31 291 THR A C 1
ATOM 2281 O O . THR A 1 291 ? -15.786 12.287 30.024 1.00 77.31 291 THR A O 1
ATOM 2284 N N . HIS A 1 292 ? -16.072 14.467 30.448 1.00 74.94 292 HIS A N 1
ATOM 2285 C CA . HIS A 1 292 ? -16.362 14.280 31.874 1.00 74.94 292 HIS A CA 1
ATOM 2286 C C . HIS A 1 292 ? -17.844 14.045 32.183 1.00 74.94 292 HIS A C 1
ATOM 2288 O O . HIS A 1 292 ? -18.168 13.679 33.307 1.00 74.94 292 HIS A O 1
ATOM 2294 N N . THR A 1 293 ? -18.742 14.291 31.225 1.00 74.75 293 THR A N 1
ATOM 2295 C CA . THR A 1 293 ? -20.193 14.162 31.421 1.00 74.75 293 THR A CA 1
ATOM 2296 C C . THR A 1 293 ? -20.865 13.521 30.214 1.00 74.75 293 THR A C 1
ATOM 2298 O O . THR A 1 293 ? -20.470 13.763 29.070 1.00 74.75 293 THR A O 1
ATOM 2301 N N . VAL A 1 294 ? -21.954 12.784 30.443 1.00 77.81 294 VAL A N 1
ATOM 2302 C CA . VAL A 1 294 ? -22.800 12.218 29.372 1.00 77.81 294 VAL A CA 1
ATOM 2303 C C . VAL A 1 294 ? -23.281 13.306 28.400 1.00 77.81 294 VAL A C 1
ATOM 2305 O O . VAL A 1 294 ? -23.326 13.091 27.189 1.00 77.81 294 VAL A O 1
ATOM 2308 N N . MET A 1 295 ? -23.553 14.515 28.908 1.00 76.31 295 MET A N 1
ATOM 2309 C CA . MET A 1 295 ? -23.963 15.658 28.083 1.00 76.31 295 MET A CA 1
ATOM 2310 C C . MET A 1 295 ? -22.867 16.149 27.130 1.00 76.31 295 MET A C 1
ATOM 2312 O O . MET A 1 295 ? -23.181 16.654 26.057 1.00 76.31 295 MET A O 1
ATOM 2316 N N . SER A 1 296 ? -21.585 15.995 27.478 1.00 76.00 296 SER A N 1
ATOM 2317 C CA . SER A 1 296 ? -20.488 16.334 26.559 1.00 76.00 296 SER A CA 1
ATOM 2318 C C . SER A 1 296 ? -20.426 15.384 25.358 1.00 76.00 296 SER A C 1
ATOM 2320 O O . SER A 1 296 ? -20.077 15.806 24.255 1.00 76.00 296 SER A O 1
ATOM 2322 N N . LEU A 1 297 ? -20.832 14.124 25.556 1.00 79.56 297 LEU A N 1
ATOM 2323 C CA . LEU A 1 297 ? -20.806 13.091 24.526 1.00 79.56 297 LEU A CA 1
ATOM 2324 C C . LEU A 1 297 ? -22.060 13.108 23.648 1.00 79.56 297 LEU A C 1
ATOM 2326 O O . LEU A 1 297 ? -21.939 13.024 22.429 1.00 79.56 297 LEU A O 1
ATOM 2330 N N . PHE A 1 298 ? -23.255 13.261 24.226 1.00 80.50 298 PHE A N 1
ATOM 2331 C CA . PHE A 1 298 ? -24.530 13.168 23.491 1.00 80.50 298 PHE A CA 1
ATOM 2332 C C . PHE A 1 298 ? -25.268 14.503 23.308 1.00 80.50 298 PHE A C 1
ATOM 2334 O O . PHE A 1 298 ? -26.222 14.584 22.531 1.00 80.50 298 PHE A O 1
ATOM 2341 N N . GLY A 1 299 ? -24.800 15.561 23.968 1.00 78.31 299 GLY A N 1
ATOM 2342 C CA . GLY A 1 299 ? -25.438 16.873 23.994 1.00 78.31 299 GLY A CA 1
ATOM 2343 C C . GLY A 1 299 ? -26.293 17.067 25.246 1.00 78.31 299 GLY A C 1
ATOM 2344 O O . GLY A 1 299 ? -26.581 16.128 25.991 1.00 78.31 299 GLY A O 1
ATOM 2345 N N . ALA A 1 300 ? -26.692 18.314 25.498 1.00 77.06 300 ALA A N 1
ATOM 2346 C CA . ALA A 1 300 ? -27.591 18.629 26.604 1.00 77.06 300 ALA A CA 1
ATOM 2347 C C . ALA A 1 300 ? -28.981 18.008 26.369 1.00 77.06 300 ALA A C 1
ATOM 2349 O O . ALA A 1 300 ? -29.488 18.017 25.247 1.00 77.06 300 ALA A O 1
ATOM 2350 N N . ALA A 1 301 ? -29.608 17.496 27.432 1.00 71.00 301 ALA A N 1
ATOM 2351 C CA . ALA A 1 301 ? -30.946 16.912 27.356 1.00 71.00 301 ALA A CA 1
ATOM 2352 C C . ALA A 1 301 ? -31.993 17.936 26.872 1.00 71.00 301 ALA A C 1
ATOM 2354 O O . ALA A 1 301 ? -31.849 19.146 27.088 1.00 71.00 301 ALA A O 1
ATOM 2355 N N . ALA A 1 302 ? -33.065 17.452 26.236 1.00 62.88 302 ALA A N 1
ATOM 2356 C CA . ALA A 1 302 ? -34.157 18.297 25.757 1.00 62.88 302 ALA A CA 1
ATOM 2357 C C . ALA A 1 302 ? -34.725 19.154 26.907 1.00 62.88 302 ALA A C 1
ATOM 2359 O O . ALA A 1 302 ? -35.139 18.622 27.934 1.00 62.88 302 ALA A O 1
ATOM 2360 N N . GLY A 1 303 ? -34.708 20.483 26.744 1.00 62.91 303 GLY A N 1
ATOM 2361 C CA . GLY A 1 303 ? -35.144 21.448 27.765 1.00 62.91 303 GLY A CA 1
ATOM 2362 C C . GLY A 1 303 ? -34.023 22.215 28.484 1.00 62.91 303 GLY A C 1
ATOM 2363 O O . GLY A 1 303 ? -34.312 23.218 29.130 1.00 62.91 303 GLY A O 1
ATOM 2364 N N . TYR A 1 304 ? -32.749 21.827 28.334 1.00 64.44 304 TYR A N 1
ATOM 2365 C CA . TYR A 1 304 ? -31.604 22.601 28.844 1.00 64.44 304 TYR A CA 1
ATOM 2366 C C . TYR A 1 304 ? -31.142 23.690 27.853 1.00 64.44 304 TYR A C 1
ATOM 2368 O O . TYR A 1 304 ? -31.255 23.535 26.629 1.00 64.44 304 TYR A O 1
ATOM 2376 N N . GLN A 1 305 ? -30.577 24.793 28.372 1.00 55.69 305 GLN A N 1
ATOM 2377 C CA . GLN A 1 305 ? -29.902 25.812 27.552 1.00 55.69 305 GLN A CA 1
ATOM 2378 C C . GLN A 1 305 ? -28.798 25.147 26.710 1.00 55.69 305 GLN A C 1
ATOM 2380 O O . GLN A 1 305 ? -27.972 24.414 27.245 1.00 55.69 305 GLN A O 1
ATOM 2385 N N . ARG A 1 306 ? -28.784 25.423 25.396 1.00 62.84 306 ARG A N 1
ATOM 2386 C CA . ARG A 1 306 ? -27.921 24.798 24.362 1.00 62.84 306 ARG A CA 1
ATOM 2387 C C . ARG A 1 306 ? -28.285 23.370 23.920 1.00 62.84 306 ARG A C 1
ATOM 2389 O O . ARG A 1 306 ? -27.506 22.768 23.187 1.00 62.84 306 ARG A O 1
ATOM 2396 N N . SER A 1 307 ? -29.473 22.854 24.248 1.00 63.81 307 SER A N 1
ATOM 2397 C CA . SER A 1 307 ? -29.968 21.576 23.687 1.00 63.81 307 SER A CA 1
ATOM 2398 C C . SER A 1 307 ? -30.014 21.546 22.149 1.00 63.81 307 SER A C 1
ATOM 2400 O O . SER A 1 307 ? -29.822 20.491 21.555 1.00 63.81 307 SER A O 1
ATOM 2402 N N . SER A 1 308 ? -30.166 22.700 21.489 1.00 68.31 308 SER A N 1
ATOM 2403 C CA . SER A 1 308 ? -30.133 22.820 20.023 1.00 68.31 308 SER A CA 1
ATOM 2404 C C . SER A 1 308 ? -28.736 22.714 19.392 1.00 68.31 308 SER A C 1
ATOM 2406 O O . SER A 1 308 ? -28.644 22.580 18.177 1.00 68.31 308 SER A O 1
ATOM 2408 N N . GLY A 1 309 ? -27.652 22.807 20.174 1.00 70.81 309 GLY A N 1
ATOM 2409 C CA . GLY A 1 309 ? -26.273 22.762 19.662 1.00 70.81 309 GLY A CA 1
ATOM 2410 C C . GLY A 1 309 ? -25.708 21.349 19.463 1.00 70.81 309 GLY A C 1
ATOM 2411 O O . GLY A 1 309 ? -24.710 21.186 18.759 1.00 70.81 309 GLY A O 1
ATOM 2412 N N . GLY A 1 310 ? -26.339 20.334 20.065 1.00 77.19 310 GLY A N 1
ATOM 2413 C CA . GLY A 1 310 ? -25.880 18.944 20.016 1.00 77.19 310 GLY A CA 1
ATOM 2414 C C . GLY A 1 310 ? -24.501 18.725 20.653 1.00 77.19 310 GLY A C 1
ATOM 2415 O O . GLY A 1 310 ? -24.048 19.501 21.496 1.00 77.19 310 GLY A O 1
ATOM 2416 N N . SER A 1 311 ? -23.836 17.645 20.250 1.00 83.56 311 SER A N 1
ATOM 2417 C CA . SER A 1 311 ? -22.444 17.327 20.597 1.00 83.56 311 SER A CA 1
ATOM 2418 C C . SER A 1 311 ? -21.661 16.966 19.333 1.00 83.56 311 SER A C 1
ATOM 2420 O O . SER A 1 311 ? -22.282 16.643 18.317 1.00 83.56 311 SER A O 1
ATOM 2422 N N . PRO A 1 312 ? -20.313 16.961 19.367 1.00 82.56 312 PRO A N 1
ATOM 2423 C CA . PRO A 1 312 ? -19.510 16.543 18.219 1.00 82.56 312 PRO A CA 1
ATOM 2424 C C . PRO A 1 312 ? -19.919 15.166 17.680 1.00 82.56 312 PRO A C 1
ATOM 2426 O O . PRO A 1 312 ? -20.113 15.016 16.478 1.00 82.56 312 PRO A O 1
ATOM 2429 N N . LEU A 1 313 ? -20.139 14.193 18.572 1.00 87.69 313 LEU A N 1
ATOM 2430 C CA . LEU A 1 313 ? -20.557 12.844 18.193 1.00 87.69 313 LEU A CA 1
ATOM 2431 C C . LEU A 1 313 ? -21.982 12.812 17.623 1.00 87.69 313 LEU A C 1
ATOM 2433 O O . LEU A 1 313 ? -22.212 12.178 16.597 1.00 87.69 313 LEU A O 1
ATOM 2437 N N . ASN A 1 314 ? -22.938 13.490 18.265 1.00 88.06 314 ASN A N 1
ATOM 2438 C CA . ASN A 1 314 ? -24.335 13.485 17.823 1.00 88.06 314 ASN A CA 1
ATOM 2439 C C . ASN A 1 314 ? -24.488 14.186 16.462 1.00 88.06 314 ASN A C 1
ATOM 2441 O O . ASN A 1 314 ? -25.116 13.654 15.551 1.00 88.06 314 ASN A O 1
ATOM 2445 N N . ASN A 1 315 ? -23.825 15.332 16.284 1.00 87.75 315 ASN A N 1
ATOM 2446 C CA . ASN A 1 315 ? -23.831 16.075 15.025 1.00 87.75 315 ASN A CA 1
ATOM 2447 C C . ASN A 1 315 ? -23.153 15.280 13.899 1.00 87.75 315 ASN A C 1
ATOM 2449 O O . ASN A 1 315 ? -23.646 15.279 12.774 1.00 87.75 315 ASN A O 1
ATOM 2453 N N . TYR A 1 316 ? -22.065 14.565 14.206 1.00 88.62 316 TYR A N 1
ATOM 2454 C CA . TYR A 1 316 ? -21.392 13.679 13.256 1.00 88.62 316 TYR A CA 1
ATOM 2455 C C . TYR A 1 316 ? -22.276 12.492 12.843 1.00 88.62 316 TYR A C 1
ATOM 2457 O O . TYR A 1 316 ? -22.423 12.211 11.656 1.00 88.62 316 TYR A O 1
ATOM 2465 N N . LEU A 1 317 ? -22.918 11.820 13.803 1.00 88.81 317 LEU A N 1
ATOM 2466 C CA . LEU A 1 317 ? -23.858 10.732 13.519 1.00 88.81 317 LEU A CA 1
ATOM 2467 C C . LEU A 1 317 ? -25.055 11.209 12.687 1.00 88.81 317 LEU A C 1
ATOM 2469 O O . LEU A 1 317 ? -25.474 10.516 11.762 1.00 88.81 317 LEU A O 1
ATOM 2473 N N . ALA A 1 318 ? -25.587 12.394 12.993 1.00 88.06 318 ALA A N 1
ATOM 2474 C CA . ALA A 1 318 ? -26.694 12.987 12.254 1.00 88.06 318 ALA A CA 1
ATOM 2475 C C . ALA A 1 318 ? -26.305 13.331 10.807 1.00 88.06 318 ALA A C 1
ATOM 2477 O O . ALA A 1 318 ? -27.085 13.068 9.893 1.00 88.06 318 ALA A O 1
ATOM 2478 N N . SER A 1 319 ? -25.100 13.870 10.577 1.00 87.38 319 SER A N 1
ATOM 2479 C CA . SER A 1 319 ? -24.627 14.195 9.225 1.00 87.38 319 SER A CA 1
ATOM 2480 C C . SER A 1 319 ? -24.293 12.961 8.378 1.00 87.38 319 SER A C 1
ATOM 2482 O O . SER A 1 319 ? -24.375 13.037 7.156 1.00 87.38 319 SER A O 1
ATOM 2484 N N . HIS A 1 320 ? -23.992 11.821 9.009 1.00 86.25 320 HIS A N 1
ATOM 2485 C CA . HIS A 1 320 ? -23.682 10.547 8.343 1.00 86.25 320 HIS A CA 1
ATOM 2486 C C . HIS A 1 320 ? -24.856 9.553 8.365 1.00 86.25 320 HIS A C 1
ATOM 2488 O O . HIS A 1 320 ? -24.671 8.346 8.185 1.00 86.25 320 HIS A O 1
ATOM 2494 N N . GLY A 1 321 ? -26.082 10.039 8.584 1.00 83.31 321 GLY A N 1
ATOM 2495 C CA . GLY A 1 321 ? -27.281 9.207 8.638 1.00 83.31 321 GLY A CA 1
ATOM 2496 C C . GLY A 1 321 ? -27.440 8.321 7.396 1.00 83.31 321 GLY A C 1
ATOM 2497 O O . GLY A 1 321 ? -27.492 8.805 6.268 1.00 83.31 321 GLY A O 1
ATOM 2498 N N . GLY A 1 322 ? -27.521 7.004 7.604 1.00 78.88 322 GLY A N 1
ATOM 2499 C CA . GLY A 1 322 ? -27.675 6.020 6.525 1.00 78.88 322 GLY A CA 1
ATOM 2500 C C . GLY A 1 322 ? -26.392 5.691 5.752 1.00 78.88 322 GLY A C 1
ATOM 2501 O O . GLY A 1 322 ? -26.438 4.869 4.838 1.00 78.88 322 GLY A O 1
ATOM 2502 N N . GLN A 1 323 ? -25.255 6.282 6.123 1.00 82.56 323 GLN A N 1
ATOM 2503 C CA . GLN A 1 323 ? -23.943 5.979 5.558 1.00 82.56 323 GLN A CA 1
ATOM 2504 C C . GLN A 1 323 ? -23.095 5.174 6.549 1.00 82.56 323 GLN A C 1
ATOM 2506 O O . GLN A 1 323 ? -23.405 5.068 7.737 1.00 82.56 323 GLN A O 1
ATOM 2511 N N . ARG A 1 324 ? -22.010 4.574 6.054 1.00 80.06 324 ARG A N 1
ATOM 2512 C CA . ARG A 1 324 ? -21.002 3.967 6.927 1.00 80.06 324 ARG A CA 1
ATOM 2513 C C . ARG A 1 324 ? -20.167 5.074 7.552 1.00 80.06 324 ARG A C 1
ATOM 2515 O O . ARG A 1 324 ? -19.695 5.958 6.848 1.00 80.06 324 ARG A O 1
ATOM 2522 N N . CYS A 1 325 ? -19.944 4.982 8.852 1.00 86.56 325 CYS A N 1
ATOM 2523 C CA . CYS A 1 325 ? -19.078 5.899 9.573 1.00 86.56 325 CYS A CA 1
ATOM 2524 C C . CYS A 1 325 ? -18.263 5.134 10.614 1.00 86.56 325 CYS A C 1
ATOM 2526 O O . CYS A 1 325 ? -18.722 4.119 11.149 1.00 86.56 325 CYS A O 1
ATOM 2528 N N . VAL A 1 326 ? -17.071 5.636 10.923 1.00 87.44 326 VAL A N 1
ATOM 2529 C CA . VAL A 1 326 ? -16.201 5.065 11.954 1.00 87.44 326 VAL A CA 1
ATOM 2530 C C . VAL A 1 326 ? -16.102 6.054 13.104 1.00 87.44 326 VAL A C 1
ATOM 2532 O O . VAL A 1 326 ? -15.772 7.223 12.918 1.00 87.44 326 VAL A O 1
ATOM 2535 N N . ILE A 1 327 ? -16.387 5.571 14.310 1.00 89.94 327 ILE A N 1
ATOM 2536 C CA . ILE A 1 327 ? -16.236 6.339 15.544 1.00 89.94 327 ILE A CA 1
ATOM 2537 C C . ILE A 1 327 ? -15.139 5.682 16.361 1.00 89.94 327 ILE A C 1
ATOM 2539 O O . ILE A 1 327 ? -15.186 4.478 16.622 1.00 89.94 327 ILE A O 1
ATOM 2543 N N . PHE A 1 328 ? -14.169 6.484 16.773 1.00 89.00 328 PHE A N 1
ATOM 2544 C CA . PHE A 1 328 ? -13.103 6.060 17.657 1.00 89.00 328 PHE A CA 1
ATOM 2545 C C . PHE A 1 328 ? -13.249 6.764 19.004 1.00 89.00 328 PHE A C 1
ATOM 2547 O O . PHE A 1 328 ? -13.335 7.987 19.064 1.00 89.00 328 PHE A O 1
ATOM 2554 N N . LEU A 1 329 ? -13.313 5.967 20.069 1.00 89.38 329 LEU A N 1
ATOM 2555 C CA . LEU A 1 329 ? -13.372 6.439 21.449 1.00 89.38 329 LEU A CA 1
ATOM 2556 C C . LEU A 1 329 ? -11.995 6.200 22.076 1.00 89.38 329 LEU A C 1
ATOM 2558 O O . LEU A 1 329 ? -11.705 5.081 22.511 1.00 89.38 329 LEU A O 1
ATOM 2562 N N . ASP A 1 330 ? -11.134 7.216 22.059 1.00 86.38 330 ASP A N 1
ATOM 2563 C CA . ASP A 1 330 ? -9.771 7.090 22.580 1.00 86.38 330 ASP A CA 1
ATOM 2564 C C . ASP A 1 330 ? -9.751 7.207 24.105 1.00 86.38 330 ASP A C 1
ATOM 2566 O O . ASP A 1 330 ? -10.530 7.962 24.680 1.00 86.38 330 ASP A O 1
ATOM 2570 N N . GLU A 1 331 ? -8.855 6.465 24.754 1.00 83.69 331 GLU A N 1
ATOM 2571 C CA . GLU A 1 331 ? -8.671 6.453 26.216 1.00 83.69 331 GLU A CA 1
ATOM 2572 C C . GLU A 1 331 ? -9.971 6.252 27.026 1.00 83.69 331 GLU A C 1
ATOM 2574 O O . GLU A 1 331 ? -10.153 6.827 28.103 1.00 83.69 331 GLU A O 1
ATOM 2579 N N . PHE A 1 332 ? -10.902 5.430 26.519 1.00 82.12 332 PHE A N 1
ATOM 2580 C CA . PHE A 1 332 ? -12.198 5.193 27.173 1.00 82.12 332 PHE A CA 1
ATOM 2581 C C . PHE A 1 332 ? -12.065 4.624 28.596 1.00 82.12 332 PHE A C 1
ATOM 2583 O O . PHE A 1 332 ? -12.941 4.835 29.433 1.00 82.12 332 PHE A O 1
ATOM 2590 N N . ASP A 1 333 ? -10.962 3.939 28.894 1.00 80.06 333 ASP A N 1
ATOM 2591 C CA . ASP A 1 333 ? -10.631 3.389 30.208 1.00 80.06 333 ASP A CA 1
ATOM 2592 C C . ASP A 1 333 ? -10.376 4.464 31.277 1.00 80.06 333 ASP A C 1
ATOM 2594 O O . ASP A 1 333 ? -10.430 4.163 32.468 1.00 80.06 333 ASP A O 1
ATOM 2598 N N . LYS A 1 334 ? -10.156 5.725 30.880 1.00 79.12 334 LYS A N 1
ATOM 2599 C CA . LYS A 1 334 ? -10.010 6.864 31.802 1.00 79.12 334 LYS A CA 1
ATOM 2600 C C . LYS A 1 334 ? -11.342 7.483 32.232 1.00 79.12 334 LYS A C 1
ATOM 2602 O O . LYS A 1 334 ? -11.350 8.403 33.054 1.00 79.12 334 LYS A O 1
ATOM 2607 N N . THR A 1 335 ? -12.461 7.018 31.682 1.00 75.56 335 THR A N 1
ATOM 2608 C CA . THR A 1 335 ? -13.790 7.513 32.059 1.00 75.56 335 THR A CA 1
ATOM 2609 C C . THR A 1 335 ? -14.230 6.947 33.407 1.00 75.56 335 THR A C 1
ATOM 2611 O O . THR A 1 335 ? -13.850 5.844 33.799 1.00 75.56 335 THR A O 1
ATOM 2614 N N . LYS A 1 336 ? -15.023 7.718 34.158 1.00 73.00 336 LYS A N 1
ATOM 2615 C CA . LYS A 1 336 ? -15.616 7.230 35.409 1.00 73.00 336 LYS A CA 1
ATOM 2616 C C . LYS A 1 336 ? -16.792 6.313 35.076 1.00 73.00 336 LYS A C 1
ATOM 2618 O O . LYS A 1 336 ? -17.583 6.643 34.197 1.00 73.00 336 LYS A O 1
ATOM 2623 N N . GLN A 1 337 ? -16.919 5.197 35.793 1.00 66.38 337 GLN A N 1
ATOM 2624 C CA . GLN A 1 337 ? -18.195 4.485 35.858 1.00 66.38 337 GLN A CA 1
ATOM 2625 C C . GLN A 1 337 ? -19.189 5.384 36.596 1.00 66.38 337 GLN A C 1
ATOM 2627 O O . GLN A 1 337 ? -18.959 5.715 37.760 1.00 66.38 337 GLN A O 1
ATOM 2632 N N . GLU A 1 338 ? -20.240 5.804 35.898 1.00 52.38 338 GLU A N 1
ATOM 2633 C CA . GLU A 1 338 ? -21.443 6.383 36.506 1.00 52.38 338 GLU A CA 1
ATOM 2634 C C . GLU A 1 338 ? -22.483 5.296 36.772 1.00 52.38 338 GLU A C 1
ATOM 2636 O O . GLU A 1 338 ? -22.644 4.403 35.903 1.00 52.38 338 GLU A O 1
#

pLDDT: mean 85.06, std 11.97, range [30.67, 96.94]

Radius of gyration: 24.36 Å; chains: 1; bounding box: 70×60×65 Å

InterPro domains:
  IPR002110 Ankyrin repeat [PF00023] (86-111)
  IPR002110 Ankyrin repeat [SM00248] (80-109)
  IPR002110 Ankyrin repeat [SM00248] (112-148)
  IPR003959 ATPase, AAA-type, core [PF07724] (258-336)
  IPR027417 P-loop containing nucleoside triphosphate hydrolase [G3DSA:3.40.50.300] (220-338)
  IPR027417 P-loop containing nucleoside triphosphate hydrolase [SSF52540] (229-335)
  IPR036770 Ankyrin repeat-containing domain superfamily [G3DSA:1.25.40.20] (50-218)
  IPR036770 Ankyrin repeat-containing domain superfamily [SSF48403] (82-153)
  IPR050130 ATP-dependent Clp protease/Chaperone ClpA/ClpB [PTHR11638] (225-336)

Secondary structure (DSSP, 8-state):
-------------PPPPGGG-------SSSSSGGGTTSPP-HHHHHHHHHHT--HHHHHHHHHTS-HHHHHHHTTS-STTS--HHHHHHHTT-HHHHHHHHHTT--TT-B-TTS-BHHHHHHHHHHHH----HHHHHHHHHTT--GGGS-GGGTTTTTSPPPS---TTSPPPGGGTT--HHHHHHHHHH--HHHHHHHHHHHHSPPPPHHHHHHHHHTT-GGGGGGGGTSSS-HHHHHHHHHHHHHHHHTT-SSPP-------TTSSHHHHHHHHHHHHTS-EEEEETTT--SHHHHH-SPTTSTTGGG--HHHHHHHHTTTS--EEEEETGGGSPP-

Organism: Aureobasidium pullulans (NCBI:txid5580)

Foldseek 3Di:
DDDDDDPPPPDPQDDDDPQLDADAAAAPDPALVVCLPPPDAQRNLLNCLVVPPDLVRSVVSCVSDDLVSQQVHQQDADVLFHGSLLSCLLVVPLSNNLVSLVSNHQLQRAGSLRQGSLLSSLLSCSRVVDDCLSVNLSSLLSPHQLLLDFCQCQLVLVDQHDLDDPPVDDRDPSPVSDDSVSSVSNSVRSDSSSSQSSNQSVVDDHDDPVLCVLCVVLQQNLLSSLPSQDRDPVVVSVVVSVQSSVCSVVVDPDDDDDDDDDDPPRCSVVSLVSNCVSSVADEAEDELLPVQDPCQQFNDPPPDPRSVVTHSNNVVCVVQPPHDYHYHYPPNVNYDDD